Protein AF-A0AAJ6T280-F1 (afdb_monomer_lite)

Foldseek 3Di:
DCVCVLFVQPDPQPDDDCPPVPGPPPQWHWDPDVVIATATHACAPRQGEEADDPVVLVRLNYAEDAPEQYAHEEADDLSVLPSQRHAEYHHYNYHYDDDHDPSQVVCVLVNNHDPALAWDFVAWDDDPPDIDTDTDDQVQAFQVVLPPDDDPDNQDPVLVVQQVVSVVRNLSCQQPVDAQRKDQLADDRNQWGHHPVSRTHGHDSVVMDGDNDDPDFDQDPDRDYDPPQFQPCCRVRSTDDSVRNVPPD

pLDDT: mean 76.49, std 12.25, range [35.03, 92.75]

Structure (mmCIF, N/CA/C/O backbone):
data_AF-A0AAJ6T280-F1
#
_entry.id   AF-A0AAJ6T280-F1
#
loop_
_atom_site.group_PDB
_atom_site.id
_atom_site.type_symbol
_atom_site.label_atom_id
_atom_site.label_alt_id
_atom_site.label_comp_id
_atom_site.label_asym_id
_atom_site.label_entity_id
_atom_site.label_seq_id
_atom_site.pdbx_PDB_ins_code
_atom_site.Cartn_x
_atom_site.Cartn_y
_atom_site.Cartn_z
_atom_site.occupancy
_atom_site.B_iso_or_equiv
_atom_site.auth_seq_id
_atom_site.auth_comp_id
_atom_site.auth_asym_id
_atom_site.auth_atom_id
_atom_site.pdbx_PDB_model_num
ATOM 1 N N . MET A 1 1 ? -20.448 -5.935 17.912 1.00 66.12 1 MET A N 1
ATOM 2 C CA . MET A 1 1 ? -20.134 -4.995 16.803 1.00 66.12 1 MET A CA 1
ATOM 3 C C . MET A 1 1 ? -20.011 -5.831 15.544 1.00 66.12 1 MET A C 1
ATOM 5 O O . MET A 1 1 ? -19.231 -6.775 15.557 1.00 66.12 1 MET A O 1
ATOM 9 N N . ALA A 1 2 ? -20.753 -5.507 14.483 1.00 80.75 2 ALA A N 1
ATOM 10 C CA . ALA A 1 2 ? -20.945 -6.403 13.335 1.00 80.75 2 ALA A CA 1
ATOM 11 C C . ALA A 1 2 ? -19.642 -6.944 12.703 1.00 80.75 2 ALA A C 1
ATOM 13 O O . ALA A 1 2 ? -19.617 -8.088 12.280 1.00 80.75 2 ALA A O 1
ATOM 14 N N . ILE A 1 3 ? -18.549 -6.168 12.686 1.00 85.31 3 ILE A N 1
ATOM 15 C CA . ILE A 1 3 ? -17.236 -6.608 12.167 1.00 85.31 3 ILE A CA 1
ATOM 16 C C . ILE A 1 3 ? -16.577 -7.643 13.094 1.00 85.31 3 ILE A C 1
ATOM 18 O O . ILE A 1 3 ? -16.064 -8.651 12.618 1.00 85.31 3 ILE A O 1
ATOM 22 N N . LYS A 1 4 ? -16.614 -7.411 14.415 1.00 84.44 4 LYS A N 1
ATOM 23 C CA . LYS A 1 4 ? -16.075 -8.341 15.422 1.00 84.44 4 LYS A CA 1
ATOM 24 C C . LYS A 1 4 ? -16.790 -9.692 15.350 1.00 84.44 4 LYS A C 1
ATOM 26 O O . LYS A 1 4 ? -16.140 -10.726 15.404 1.00 84.44 4 LYS A O 1
ATOM 31 N N . GLU A 1 5 ? -18.111 -9.665 15.184 1.00 84.12 5 GLU A N 1
ATOM 32 C CA . GLU A 1 5 ? -18.946 -10.862 15.028 1.00 84.12 5 GLU A CA 1
ATOM 33 C C . GLU A 1 5 ? -18.724 -11.551 13.678 1.00 84.12 5 GLU A C 1
ATOM 35 O O . GLU A 1 5 ? -18.563 -12.766 13.644 1.00 84.12 5 GLU A O 1
ATOM 40 N N . ALA A 1 6 ? -18.651 -10.787 12.581 1.00 85.81 6 ALA A N 1
ATOM 41 C CA . ALA A 1 6 ? -18.458 -11.331 11.236 1.00 85.81 6 ALA A CA 1
ATOM 42 C C . ALA A 1 6 ? -17.160 -12.134 11.093 1.00 85.81 6 ALA A C 1
ATOM 44 O O . ALA A 1 6 ? -17.120 -13.094 10.331 1.00 85.81 6 ALA A O 1
ATOM 45 N N . TYR A 1 7 ? -16.116 -11.742 11.825 1.00 89.12 7 TYR A N 1
ATOM 46 C CA . TYR A 1 7 ? -14.796 -12.359 11.743 1.00 89.12 7 TYR A CA 1
ATOM 47 C C . TYR A 1 7 ? -14.368 -13.114 13.000 1.00 89.12 7 TYR A C 1
ATOM 49 O O . TYR A 1 7 ? -13.229 -13.563 13.064 1.00 89.12 7 TYR A O 1
ATOM 57 N N . MET A 1 8 ? -15.248 -13.240 13.999 1.00 85.19 8 MET A N 1
ATOM 58 C CA . MET A 1 8 ? -14.934 -13.883 15.283 1.00 85.19 8 MET A CA 1
ATOM 59 C C . MET A 1 8 ? -13.630 -13.346 15.906 1.00 85.19 8 MET A C 1
ATOM 61 O O . MET A 1 8 ? -12.813 -14.101 16.424 1.00 85.19 8 MET A O 1
ATOM 65 N N . ILE A 1 9 ? -13.415 -12.027 15.827 1.00 85.06 9 ILE A N 1
ATOM 66 C CA . ILE A 1 9 ? -12.172 -11.396 16.289 1.00 85.06 9 ILE A CA 1
ATOM 67 C C . ILE A 1 9 ? -12.118 -11.441 17.816 1.00 85.06 9 ILE A C 1
ATOM 69 O O . ILE A 1 9 ? -12.895 -10.758 18.495 1.00 85.06 9 ILE A O 1
ATOM 73 N N . ASP A 1 10 ? -11.149 -12.183 18.346 1.00 81.00 10 ASP A N 1
ATOM 74 C CA . ASP A 1 10 ? -10.900 -12.305 19.781 1.00 81.00 10 ASP A CA 1
ATOM 75 C C . ASP A 1 10 ? -9.764 -11.379 20.237 1.00 81.00 10 ASP A C 1
ATOM 77 O O . ASP A 1 10 ? -8.638 -11.788 20.516 1.00 81.00 10 ASP A O 1
ATOM 81 N N . ARG A 1 11 ? -10.051 -10.075 20.241 1.00 81.81 11 ARG A N 1
ATOM 82 C CA . ARG A 1 11 ? -9.171 -9.057 20.826 1.00 81.81 11 ARG A CA 1
ATOM 83 C C . ARG A 1 11 ? -9.702 -8.651 22.195 1.00 81.81 11 ARG A C 1
ATOM 85 O O . ARG A 1 11 ? -10.853 -8.221 22.319 1.00 81.81 11 ARG A O 1
ATOM 92 N N . VAL A 1 12 ? -8.855 -8.789 23.215 1.00 80.62 12 VAL A N 1
ATOM 93 C CA . VAL A 1 12 ? -9.216 -8.566 24.626 1.00 80.62 12 VAL A CA 1
ATOM 94 C C . VAL A 1 12 ? -9.631 -7.118 24.875 1.00 80.62 12 VAL A C 1
ATOM 96 O O . VAL A 1 12 ? -10.575 -6.866 25.620 1.00 80.62 12 VAL A O 1
ATOM 99 N N . ASP A 1 13 ? -8.959 -6.179 24.216 1.00 81.62 13 ASP A N 1
ATOM 100 C CA . ASP A 1 13 ? -9.196 -4.741 24.301 1.00 81.62 13 ASP A CA 1
ATOM 101 C C . ASP A 1 13 ? -10.409 -4.275 23.484 1.00 81.62 13 ASP A C 1
ATOM 103 O O . ASP A 1 13 ? -10.866 -3.153 23.673 1.00 81.62 13 ASP A O 1
ATOM 107 N N . TRP A 1 14 ? -10.986 -5.129 22.630 1.00 84.12 14 TRP A N 1
ATOM 108 C CA . TRP A 1 14 ? -12.159 -4.803 21.814 1.00 84.12 14 TRP A CA 1
ATOM 109 C C . TRP A 1 14 ? -13.473 -4.962 22.590 1.00 84.12 14 TRP A C 1
ATOM 111 O O . TRP A 1 14 ? -14.325 -5.797 22.254 1.00 84.12 14 TRP A O 1
ATOM 121 N N . GLN A 1 15 ? -13.631 -4.181 23.657 1.00 79.62 15 GLN A N 1
ATOM 122 C CA . GLN A 1 15 ? -14.818 -4.153 24.514 1.00 79.62 15 GLN A CA 1
ATOM 123 C C . GLN A 1 15 ? -15.405 -2.738 24.595 1.00 79.62 15 GLN A C 1
ATOM 125 O O . GLN A 1 15 ? -14.667 -1.760 24.680 1.00 79.62 15 GLN A O 1
ATOM 130 N N . GLY A 1 16 ? -16.737 -2.630 24.573 1.00 80.94 16 GLY A N 1
ATOM 131 C CA . GLY A 1 16 ? -17.441 -1.343 24.638 1.00 80.94 16 GLY A CA 1
ATOM 132 C C . GLY A 1 16 ? -17.494 -0.584 23.307 1.00 80.94 16 GLY A C 1
ATOM 133 O O . GLY A 1 16 ? -17.555 -1.195 22.237 1.00 80.94 16 GLY A O 1
ATOM 134 N N . ASP A 1 17 ? -17.530 0.748 23.387 1.00 81.94 17 ASP A N 1
ATOM 135 C CA . ASP A 1 17 ? -17.528 1.636 22.223 1.00 81.94 17 ASP A CA 1
ATOM 136 C C . ASP A 1 17 ? -16.076 1.915 21.780 1.00 81.94 17 ASP A C 1
ATOM 138 O O . ASP A 1 17 ? -15.285 2.437 22.570 1.00 81.94 17 ASP A O 1
ATOM 142 N N . PRO A 1 18 ? -15.700 1.602 20.527 1.00 81.81 18 PRO A N 1
ATOM 143 C CA . PRO A 1 18 ? -14.339 1.813 20.034 1.00 81.81 18 PRO A CA 1
ATOM 144 C C . PRO A 1 18 ? -13.905 3.283 20.019 1.00 81.81 18 PRO A C 1
ATOM 146 O O . PRO A 1 18 ? -12.708 3.556 19.971 1.00 81.81 18 PRO A O 1
ATOM 149 N N . CYS A 1 19 ? -14.836 4.236 20.060 1.00 85.00 19 CYS A N 1
ATOM 150 C CA . CYS A 1 19 ? -14.532 5.661 20.060 1.00 85.00 19 CYS A CA 1
ATOM 151 C C . CYS A 1 19 ? -14.918 6.375 21.365 1.00 85.00 19 CYS A C 1
ATOM 153 O O . CYS A 1 19 ? -14.786 7.600 21.427 1.00 85.00 19 CYS A O 1
ATOM 155 N N . PHE A 1 20 ? -15.355 5.660 22.412 1.00 81.38 20 PHE A N 1
ATOM 156 C CA . PHE A 1 20 ? -15.768 6.296 23.665 1.00 81.38 20 PHE A CA 1
ATOM 157 C C . PHE A 1 20 ? -15.458 5.482 24.940 1.00 81.38 20 PHE A C 1
ATOM 159 O O . PHE A 1 20 ? -15.919 4.346 25.058 1.00 81.38 20 PHE A O 1
ATOM 166 N N . PRO A 1 21 ? -14.795 6.090 25.952 1.00 68.56 21 PRO A N 1
ATOM 167 C CA . PRO A 1 21 ? -13.971 7.308 25.872 1.00 68.56 21 PRO A CA 1
ATOM 168 C C . PRO A 1 21 ? -12.722 7.025 25.021 1.00 68.56 21 PRO A C 1
ATOM 170 O O . PRO A 1 21 ? -12.175 5.941 25.186 1.00 68.56 21 PRO A O 1
ATOM 173 N N . LEU A 1 22 ? -12.324 7.951 24.119 1.00 64.94 22 LEU A N 1
ATOM 174 C CA . LEU A 1 22 ? -11.173 7.877 23.178 1.00 64.94 22 LEU A CA 1
ATOM 175 C C . LEU A 1 22 ? -10.289 6.636 23.414 1.00 64.94 22 LEU A C 1
ATOM 177 O O . LEU A 1 22 ? -9.348 6.674 24.209 1.00 64.94 22 LEU A O 1
ATOM 181 N N . SER A 1 23 ? -10.701 5.510 22.821 1.00 62.50 23 SER A N 1
ATOM 182 C CA . SER A 1 23 ? -10.313 4.188 23.319 1.00 62.50 23 SER A CA 1
ATOM 183 C C . SER A 1 23 ? -8.886 3.806 22.926 1.00 62.50 23 SER A C 1
ATOM 185 O O . SER A 1 23 ? -8.309 4.337 21.978 1.00 62.50 23 SER A O 1
ATOM 187 N N . THR A 1 24 ? -8.330 2.828 23.641 1.00 67.69 24 THR A N 1
ATOM 188 C CA . THR A 1 24 ? -7.026 2.208 23.367 1.00 67.69 24 THR A CA 1
ATOM 189 C C . THR A 1 24 ? -7.132 0.973 22.472 1.00 67.69 24 THR A C 1
ATOM 191 O O . THR A 1 24 ? -6.236 0.132 22.516 1.00 67.69 24 THR A O 1
ATOM 194 N N . TRP A 1 25 ? -8.223 0.803 21.708 1.00 82.69 25 TRP A N 1
ATOM 195 C CA . TRP A 1 25 ? -8.381 -0.375 20.852 1.00 82.69 25 TRP A CA 1
ATOM 196 C C . TRP A 1 25 ? -7.218 -0.458 19.864 1.00 82.69 25 TRP A C 1
ATOM 198 O O . TRP A 1 25 ? -7.036 0.384 18.981 1.00 82.69 25 TRP A O 1
ATOM 208 N N . THR A 1 26 ? -6.425 -1.509 20.011 1.00 81.56 26 THR A N 1
ATOM 209 C CA . THR A 1 26 ? -5.233 -1.745 19.215 1.00 81.56 26 THR A CA 1
ATOM 210 C C . THR A 1 26 ? -5.636 -1.897 17.760 1.00 81.56 26 THR A C 1
ATOM 212 O O . THR A 1 26 ? -6.514 -2.697 17.420 1.00 81.56 26 THR A O 1
ATOM 215 N N . GLY A 1 27 ? -4.965 -1.139 16.893 1.00 81.25 27 GLY A N 1
ATOM 216 C CA . GLY A 1 27 ? -5.230 -1.144 15.459 1.00 81.25 27 GLY A CA 1
ATOM 217 C C . GLY A 1 27 ? -6.458 -0.336 15.046 1.00 81.25 27 GLY A C 1
ATOM 218 O O . GLY A 1 27 ? -6.899 -0.486 13.916 1.00 81.25 27 GLY A O 1
ATOM 219 N N . LEU A 1 28 ? -7.014 0.518 15.906 1.00 88.06 28 LEU A N 1
ATOM 220 C CA . LEU A 1 28 ? -8.112 1.409 15.544 1.00 88.06 28 LEU A CA 1
ATOM 221 C C . LEU A 1 28 ? -7.752 2.865 15.860 1.00 88.06 28 LEU A C 1
ATOM 223 O O . LEU A 1 28 ? -7.080 3.148 16.848 1.00 88.06 28 LEU A O 1
ATOM 227 N N . GLN A 1 29 ? -8.200 3.799 15.020 1.00 87.50 29 GLN A N 1
ATOM 228 C CA . GLN A 1 29 ? -8.167 5.228 15.336 1.00 87.50 29 GLN A CA 1
ATOM 229 C C . GLN A 1 29 ? -9.522 5.868 15.054 1.00 87.50 29 GLN A C 1
ATOM 231 O O . GLN A 1 29 ? -10.149 5.595 14.023 1.00 87.50 29 GLN A O 1
ATOM 236 N N . CYS A 1 30 ? -9.941 6.746 15.960 1.00 89.94 30 CYS A N 1
ATOM 237 C CA . CYS A 1 30 ? -11.137 7.563 15.821 1.00 89.94 30 CYS A CA 1
ATOM 238 C C . CYS A 1 30 ? -10.766 9.024 15.573 1.00 89.94 30 CYS A C 1
ATOM 240 O O . CYS A 1 30 ? -9.695 9.479 15.975 1.00 89.94 30 CYS A O 1
ATOM 242 N N . ASN A 1 31 ? -11.656 9.757 14.914 1.00 87.56 31 ASN A N 1
ATOM 243 C CA . ASN A 1 31 ? -11.559 11.208 14.843 1.00 87.56 31 ASN A CA 1
ATOM 244 C C . ASN A 1 31 ? -12.116 11.879 16.109 1.00 87.56 31 ASN A C 1
ATOM 246 O O . ASN A 1 31 ? -12.721 11.236 16.967 1.00 87.56 31 ASN A O 1
ATOM 250 N N . ASN A 1 32 ? -11.926 13.195 16.181 1.00 85.50 32 ASN A N 1
ATOM 251 C CA . ASN A 1 32 ? -12.429 14.048 17.258 1.00 85.50 32 ASN A CA 1
ATOM 252 C C . ASN A 1 32 ? -13.810 14.653 16.938 1.00 85.50 32 ASN A C 1
ATOM 254 O O . ASN A 1 32 ? -14.182 15.664 17.533 1.00 85.50 32 ASN A O 1
ATOM 258 N N . ASP A 1 33 ? -14.551 14.081 15.982 1.00 85.25 33 ASP A N 1
ATOM 259 C CA . ASP A 1 33 ? -15.901 14.554 15.670 1.00 85.25 33 ASP A CA 1
ATOM 260 C C . ASP A 1 33 ? -16.837 14.306 16.857 1.00 85.25 33 ASP A C 1
ATOM 262 O O . ASP A 1 33 ? -16.577 13.471 17.725 1.00 85.25 33 ASP A O 1
ATOM 266 N N . ASN A 1 34 ? -17.969 15.007 16.880 1.00 84.12 34 ASN A N 1
ATOM 267 C CA . ASN A 1 34 ? -19.021 14.764 17.855 1.00 84.12 34 ASN A CA 1
ATOM 268 C C . ASN A 1 34 ? -20.312 14.333 17.141 1.00 84.12 34 ASN A C 1
ATOM 270 O O . ASN A 1 34 ? -20.993 15.187 16.567 1.00 84.12 34 ASN A O 1
ATOM 274 N N . PRO A 1 35 ? -20.685 13.041 17.167 1.00 85.19 35 PRO A N 1
ATOM 275 C CA . PRO A 1 35 ? -20.008 11.914 17.827 1.00 85.19 35 PRO A CA 1
ATOM 276 C C . PRO A 1 35 ? -18.774 11.389 17.060 1.00 85.19 35 PRO A C 1
ATOM 278 O O . PRO A 1 35 ? -18.767 11.440 15.826 1.00 85.19 35 PRO A O 1
ATOM 281 N N . PRO A 1 36 ? -17.784 10.798 17.757 1.00 87.94 36 PRO A N 1
ATOM 282 C CA . PRO A 1 36 ? -16.562 10.322 17.124 1.00 87.94 36 PRO A CA 1
ATOM 283 C C . PRO A 1 36 ? -16.836 9.114 16.221 1.00 87.94 36 PRO A C 1
ATOM 285 O O . PRO A 1 36 ? -17.816 8.368 16.376 1.00 87.94 36 PRO A O 1
ATOM 288 N N . ARG A 1 37 ? -15.982 8.948 15.213 1.00 90.31 37 ARG A N 1
ATOM 289 C CA . ARG A 1 37 ? -16.094 7.928 14.168 1.00 90.31 37 ARG A CA 1
ATOM 290 C C . ARG A 1 37 ? -14.743 7.288 13.894 1.00 90.31 37 ARG A C 1
ATOM 292 O O . ARG A 1 37 ? -13.708 7.941 13.974 1.00 90.31 37 ARG A O 1
ATOM 299 N N . ILE A 1 38 ? -14.772 6.014 13.513 1.00 90.81 38 ILE A N 1
ATOM 300 C CA . ILE A 1 38 ? -13.578 5.259 13.125 1.00 90.81 38 ILE A CA 1
ATOM 301 C C . ILE A 1 38 ? -13.068 5.786 11.781 1.00 90.81 38 ILE A C 1
ATOM 303 O O . ILE A 1 38 ? -13.803 5.769 10.792 1.00 90.81 38 ILE A O 1
ATOM 307 N N . ILE A 1 39 ? -11.806 6.211 11.756 1.00 91.19 39 ILE A N 1
ATOM 308 C CA . ILE A 1 39 ? -11.108 6.711 10.563 1.00 91.19 39 ILE A CA 1
ATOM 309 C C . ILE A 1 39 ? -9.989 5.778 10.099 1.00 91.19 39 ILE A C 1
ATOM 311 O O . ILE A 1 39 ? -9.636 5.785 8.925 1.00 91.19 39 ILE A O 1
ATOM 315 N N . SER A 1 40 ? -9.453 4.940 10.984 1.00 89.94 40 SER A N 1
ATOM 316 C CA . SER A 1 40 ? -8.424 3.961 10.639 1.00 89.94 40 SER A CA 1
ATOM 317 C C . SER A 1 40 ? -8.742 2.630 11.296 1.00 89.94 40 SER A C 1
ATOM 319 O O . SER A 1 40 ? -9.044 2.593 12.491 1.00 89.94 40 SER A O 1
ATOM 321 N N . LEU A 1 41 ? -8.689 1.552 10.519 1.00 90.88 41 LEU A N 1
ATOM 322 C CA . LEU A 1 41 ? -8.909 0.192 10.989 1.00 90.88 41 LEU A CA 1
ATOM 323 C C . LEU A 1 41 ? -7.835 -0.734 10.418 1.00 90.88 41 LEU A C 1
ATOM 325 O O . LEU A 1 41 ? -7.805 -1.007 9.220 1.00 90.88 41 LEU A O 1
ATOM 329 N N . ASN A 1 42 ? -6.984 -1.242 11.300 1.00 88.69 42 ASN A N 1
ATOM 330 C CA . ASN A 1 42 ? -5.960 -2.226 11.010 1.00 88.69 42 ASN A CA 1
ATOM 331 C C . ASN A 1 42 ? -6.363 -3.593 11.571 1.00 88.69 42 ASN A C 1
ATOM 333 O O . ASN A 1 42 ? -6.329 -3.856 12.778 1.00 88.69 42 ASN A O 1
ATOM 337 N N . LEU A 1 43 ? -6.712 -4.466 10.638 1.00 90.50 43 LEU A N 1
ATOM 338 C CA . LEU A 1 43 ? -7.020 -5.872 10.830 1.00 90.50 43 LEU A CA 1
ATOM 339 C C . LEU A 1 43 ? -6.024 -6.765 10.081 1.00 90.50 43 LEU A C 1
ATOM 341 O O . LEU A 1 43 ? -6.322 -7.923 9.780 1.00 90.50 43 LEU A O 1
ATOM 345 N N . SER A 1 44 ? -4.837 -6.241 9.773 1.00 87.19 44 SER A N 1
ATOM 346 C CA . SER A 1 44 ? -3.782 -7.043 9.171 1.00 87.19 44 SER A CA 1
ATOM 347 C C . SER A 1 44 ? -3.386 -8.195 10.095 1.00 87.19 44 SER A C 1
ATOM 349 O O . SER A 1 44 ? -3.496 -8.085 11.322 1.00 87.19 44 SER A O 1
ATOM 351 N N . SER A 1 45 ? -2.946 -9.316 9.518 1.00 86.50 45 SER A N 1
ATOM 352 C CA . SER A 1 45 ? -2.421 -10.468 10.277 1.00 86.50 45 SER A CA 1
ATOM 353 C C . SER A 1 45 ? -3.357 -10.973 11.384 1.00 86.50 45 SER A C 1
ATOM 355 O O . SER A 1 45 ? -2.905 -11.452 12.421 1.00 86.50 45 SER A O 1
ATOM 357 N N . SER A 1 46 ? -4.669 -10.843 11.185 1.00 89.19 46 SER A N 1
ATOM 358 C CA . SER A 1 46 ? -5.696 -11.186 12.177 1.00 89.19 46 SER A CA 1
ATOM 359 C C . SER A 1 46 ? -6.376 -12.525 11.880 1.00 89.19 46 SER A C 1
ATOM 361 O O . SER A 1 46 ? -7.421 -12.811 12.455 1.00 89.19 46 SER A O 1
ATOM 363 N N . GLN A 1 47 ? -5.791 -13.334 10.985 1.00 90.56 47 GLN A N 1
ATOM 364 C CA . GLN A 1 47 ? -6.290 -14.654 10.572 1.00 90.56 47 GLN A CA 1
ATOM 365 C C . GLN A 1 47 ? -7.743 -14.614 10.065 1.00 90.56 47 GLN A C 1
ATOM 367 O O . GLN A 1 47 ? -8.483 -15.592 10.177 1.00 90.56 47 GLN A O 1
ATOM 372 N N . LEU A 1 48 ? -8.166 -13.475 9.505 1.00 92.56 48 LEU A N 1
ATOM 373 C CA . LEU A 1 48 ? -9.527 -13.317 8.999 1.00 92.56 48 LEU A CA 1
ATOM 374 C C . LEU A 1 48 ? -9.751 -14.279 7.836 1.00 92.56 48 LEU A C 1
ATOM 376 O O . LEU A 1 48 ? -8.922 -14.341 6.937 1.00 92.56 48 LEU A O 1
ATOM 380 N N . SER A 1 49 ? -10.877 -14.984 7.814 1.00 91.81 49 SER A N 1
ATOM 381 C CA . SER A 1 49 ? -11.224 -15.915 6.737 1.00 91.81 49 SER A CA 1
ATOM 382 C C . SER A 1 49 ? -12.623 -15.643 6.186 1.00 91.81 49 SER A C 1
ATOM 384 O O . SER A 1 49 ? -13.405 -14.886 6.767 1.00 91.81 49 SER A O 1
ATOM 386 N N . GLY A 1 50 ? -12.931 -16.233 5.030 1.00 91.19 50 GLY A N 1
ATOM 387 C CA . GLY A 1 50 ? -14.183 -15.988 4.315 1.00 91.19 50 GLY A CA 1
ATOM 388 C C . GLY A 1 50 ? -14.161 -14.681 3.522 1.00 91.19 50 GLY A C 1
ATOM 389 O O . GLY A 1 50 ? -13.103 -14.133 3.225 1.00 91.19 50 GLY A O 1
ATOM 390 N N . ASN A 1 51 ? -15.329 -14.183 3.123 1.00 92.38 51 ASN A N 1
ATOM 391 C CA . ASN A 1 51 ? -15.407 -13.016 2.243 1.00 92.38 51 ASN A CA 1
ATOM 392 C C . ASN A 1 51 ? -15.197 -11.692 2.996 1.00 92.38 51 ASN A C 1
ATOM 394 O O . ASN A 1 51 ? -15.365 -11.597 4.214 1.00 92.38 51 ASN A O 1
ATOM 398 N N . ILE A 1 52 ? -14.878 -10.629 2.253 1.00 91.88 52 ILE A N 1
ATOM 399 C CA . ILE A 1 52 ? -14.853 -9.271 2.806 1.00 91.88 52 ILE A CA 1
ATOM 400 C C . ILE A 1 52 ? -16.267 -8.885 3.277 1.00 91.88 52 ILE A C 1
ATOM 402 O O . ILE A 1 52 ? -17.211 -8.842 2.487 1.00 91.88 52 ILE A O 1
ATOM 406 N N . ALA A 1 53 ? -16.414 -8.609 4.572 1.00 91.38 53 ALA A N 1
ATOM 407 C CA . ALA A 1 53 ? -17.694 -8.429 5.231 1.00 91.38 53 ALA A CA 1
ATOM 408 C C . ALA A 1 53 ? -18.341 -7.098 4.835 1.00 91.38 53 ALA A C 1
ATOM 410 O O . ALA A 1 53 ? -17.744 -6.028 4.961 1.00 91.38 53 ALA A O 1
ATOM 411 N N . VAL A 1 54 ? -19.615 -7.154 4.440 1.00 86.44 54 VAL A N 1
ATOM 412 C CA . VAL A 1 54 ? -20.430 -5.981 4.069 1.00 86.44 54 VAL A CA 1
ATOM 413 C C . VAL A 1 54 ? -20.514 -4.966 5.216 1.00 86.44 54 VAL A C 1
ATOM 415 O O . VAL A 1 54 ? -20.622 -3.768 4.976 1.00 86.44 54 VAL A O 1
ATOM 418 N N . SER A 1 55 ? -20.377 -5.413 6.469 1.00 89.19 55 SER A N 1
ATOM 419 C CA . SER A 1 55 ? -20.330 -4.543 7.648 1.00 89.19 55 SER A CA 1
ATOM 420 C C . SER A 1 55 ? -19.191 -3.518 7.620 1.00 89.19 55 SER A C 1
ATOM 422 O O . SER A 1 55 ? -19.327 -2.468 8.245 1.00 89.19 55 SER A O 1
ATOM 424 N N . LEU A 1 56 ? -18.098 -3.771 6.888 1.00 90.25 56 LEU A N 1
ATOM 425 C CA . LEU A 1 56 ? -17.012 -2.798 6.698 1.00 90.25 56 LEU A CA 1
ATOM 426 C C . LEU A 1 56 ? -17.478 -1.552 5.928 1.00 90.25 56 LEU A C 1
ATOM 428 O O . LEU A 1 56 ? -16.948 -0.465 6.136 1.00 90.25 56 LEU A O 1
ATOM 432 N N . LEU A 1 57 ? -18.523 -1.675 5.103 1.00 88.62 57 LEU A N 1
ATOM 433 C CA . LEU A 1 57 ? -19.108 -0.562 4.344 1.00 88.62 57 LEU A CA 1
ATOM 434 C C . LEU A 1 57 ? -19.895 0.419 5.229 1.00 88.62 57 LEU A C 1
ATOM 436 O O . LEU A 1 57 ? -20.203 1.531 4.798 1.00 88.62 57 LEU A O 1
ATOM 440 N N . ASN A 1 58 ? -20.209 0.034 6.471 1.00 90.38 58 ASN A N 1
ATOM 441 C CA . ASN A 1 58 ? -20.887 0.912 7.426 1.00 90.38 58 ASN A CA 1
ATOM 442 C C . ASN A 1 58 ? -19.942 1.960 8.033 1.00 90.38 58 ASN A C 1
ATOM 444 O O . ASN A 1 58 ? -20.410 2.948 8.601 1.00 90.38 58 ASN A O 1
ATOM 448 N N . LEU A 1 59 ? -18.624 1.791 7.892 1.00 90.50 59 LEU A N 1
ATOM 449 C CA . LEU A 1 59 ? -17.621 2.736 8.380 1.00 90.50 59 LEU A CA 1
ATOM 450 C C . LEU A 1 59 ? -17.504 3.937 7.428 1.00 90.50 59 LEU A C 1
ATOM 452 O O . LEU A 1 59 ? -16.520 4.102 6.720 1.00 90.50 59 LEU A O 1
ATOM 456 N N . ARG A 1 60 ? -18.525 4.800 7.384 1.00 90.75 60 ARG A N 1
ATOM 457 C CA . ARG A 1 60 ? -18.610 5.915 6.415 1.00 90.75 60 ARG A CA 1
ATOM 458 C C . ARG A 1 60 ? -17.493 6.958 6.533 1.00 90.75 60 ARG A C 1
ATOM 460 O O . ARG A 1 60 ? -17.227 7.652 5.557 1.00 90.75 60 ARG A O 1
ATOM 467 N N . ALA A 1 61 ? -16.861 7.060 7.701 1.00 92.69 61 ALA A N 1
ATOM 468 C CA . ALA A 1 61 ? -15.751 7.974 7.953 1.00 92.69 61 ALA A CA 1
ATOM 469 C C . ALA A 1 61 ? -14.367 7.338 7.725 1.00 92.69 61 ALA A C 1
ATOM 471 O O . ALA A 1 61 ? -13.368 8.030 7.909 1.00 92.69 61 ALA A O 1
ATOM 472 N N . ILE A 1 62 ? -14.297 6.055 7.339 1.00 92.75 62 ILE A N 1
ATOM 473 C CA . ILE A 1 62 ? -13.029 5.335 7.194 1.00 92.75 62 ILE A CA 1
ATOM 474 C C . ILE A 1 62 ? -12.140 6.004 6.143 1.00 92.75 62 ILE A C 1
ATOM 476 O O . ILE A 1 62 ? -12.597 6.338 5.051 1.00 92.75 62 ILE A O 1
ATOM 480 N N . GLN A 1 63 ? -10.872 6.181 6.493 1.00 90.38 63 GLN A N 1
ATOM 481 C CA . GLN A 1 63 ? -9.816 6.719 5.640 1.00 90.38 63 GLN A CA 1
ATOM 482 C C . GLN A 1 63 ? -8.805 5.637 5.285 1.00 90.38 63 GLN A C 1
ATOM 484 O O . GLN A 1 63 ? -8.458 5.476 4.118 1.00 90.38 63 GLN A O 1
ATOM 489 N N . SER A 1 64 ? -8.397 4.850 6.280 1.00 87.50 64 SER A N 1
ATOM 490 C CA . SER A 1 64 ? -7.452 3.752 6.111 1.00 87.50 64 SER A CA 1
ATOM 491 C C . SER A 1 64 ? -8.059 2.433 6.568 1.00 87.50 64 SER A C 1
ATOM 493 O O . SER A 1 64 ? -8.525 2.316 7.704 1.00 87.50 64 SER A O 1
ATOM 495 N N . LEU A 1 65 ? -8.065 1.442 5.678 1.00 90.00 65 LEU A N 1
ATOM 496 C CA . LEU A 1 65 ? -8.496 0.081 5.968 1.00 90.00 65 LEU A CA 1
ATOM 497 C C . LEU A 1 65 ? -7.400 -0.903 5.562 1.00 90.00 65 LEU A C 1
ATOM 499 O O . LEU A 1 65 ? -7.095 -1.058 4.381 1.00 90.00 65 LEU A O 1
ATOM 503 N N . ASP A 1 66 ? -6.847 -1.600 6.547 1.00 86.25 66 ASP A N 1
ATOM 504 C CA . ASP A 1 66 ? -5.844 -2.635 6.333 1.00 86.25 66 ASP A CA 1
ATOM 505 C C . ASP A 1 66 ? -6.418 -4.013 6.670 1.00 86.25 66 ASP A C 1
ATOM 507 O O . ASP A 1 66 ? -6.716 -4.312 7.827 1.00 86.25 66 ASP A O 1
ATOM 511 N N . LEU A 1 67 ? -6.592 -4.840 5.640 1.00 87.94 67 LEU A N 1
ATOM 512 C CA . LEU A 1 67 ? -7.010 -6.240 5.722 1.00 87.94 67 LEU A CA 1
ATOM 513 C C . LEU A 1 67 ? -5.908 -7.177 5.201 1.00 87.94 67 LEU A C 1
ATOM 515 O O . LEU A 1 67 ? -6.183 -8.344 4.905 1.00 87.94 67 LEU A O 1
ATOM 519 N N . SER A 1 68 ? -4.681 -6.680 5.038 1.00 80.62 68 SER A N 1
ATOM 520 C CA . SER A 1 68 ? -3.585 -7.448 4.454 1.00 80.62 68 SER A CA 1
ATOM 521 C C . SER A 1 68 ? -3.156 -8.630 5.330 1.00 80.62 68 SER A C 1
ATOM 523 O O . SER A 1 68 ? -3.371 -8.645 6.541 1.00 80.62 68 SER A O 1
ATOM 525 N N . ASN A 1 69 ? -2.524 -9.634 4.724 1.00 79.06 69 ASN A N 1
ATOM 526 C CA . ASN A 1 69 ? -1.992 -10.803 5.430 1.00 79.06 69 ASN A CA 1
ATOM 527 C C . ASN A 1 69 ? -3.069 -11.572 6.218 1.00 79.06 69 ASN A C 1
ATOM 529 O O . ASN A 1 69 ? -2.961 -11.773 7.425 1.00 79.06 69 ASN A O 1
ATOM 533 N N . ASN A 1 70 ? -4.137 -11.966 5.532 1.00 86.12 70 ASN A N 1
ATOM 534 C CA . ASN A 1 70 ? -5.236 -12.749 6.088 1.00 86.12 70 ASN A CA 1
ATOM 535 C C . ASN A 1 70 ? -5.602 -13.899 5.127 1.00 86.12 70 ASN A C 1
ATOM 537 O O . ASN A 1 70 ? -4.970 -14.120 4.099 1.00 86.12 70 ASN A O 1
ATOM 541 N N . GLU A 1 71 ? -6.640 -14.653 5.463 1.00 86.94 71 GLU A N 1
ATOM 542 C CA . GLU A 1 71 ? -7.162 -15.791 4.704 1.00 86.94 71 GLU A CA 1
ATOM 543 C C . GLU A 1 71 ? -8.463 -15.427 3.958 1.00 86.94 71 GLU A C 1
ATOM 545 O O . GLU A 1 71 ? -9.308 -16.290 3.703 1.00 86.94 71 GLU A O 1
ATOM 550 N N . LEU A 1 72 ? -8.666 -14.142 3.631 1.00 86.94 72 LEU A N 1
ATOM 551 C CA . LEU A 1 72 ? -9.904 -13.668 3.008 1.00 86.94 72 LEU A CA 1
ATOM 552 C C . LEU A 1 72 ? -10.033 -14.192 1.576 1.00 86.94 72 LEU A C 1
ATOM 554 O O . LEU A 1 72 ? -9.081 -14.152 0.800 1.00 86.94 72 LEU A O 1
ATOM 558 N N . THR A 1 73 ? -11.230 -14.637 1.212 1.00 83.19 73 THR A N 1
ATOM 559 C CA . THR A 1 73 ? -11.572 -15.230 -0.085 1.00 83.19 73 THR A CA 1
ATOM 560 C C . THR A 1 73 ? -12.602 -14.395 -0.846 1.00 83.19 73 THR A C 1
ATOM 562 O O . THR A 1 73 ? -13.206 -13.465 -0.313 1.00 83.19 73 THR A O 1
ATOM 565 N N . GLY A 1 74 ? -12.848 -14.749 -2.109 1.00 83.00 74 GLY A N 1
ATOM 566 C CA . GLY A 1 74 ? -13.860 -14.088 -2.936 1.00 83.00 74 GLY A CA 1
ATOM 567 C C . GLY A 1 74 ? -13.400 -12.739 -3.494 1.00 83.00 74 GLY A C 1
ATOM 568 O O . GLY A 1 74 ? -12.228 -12.380 -3.407 1.00 83.00 74 GLY A O 1
ATOM 569 N N . ALA A 1 75 ? -14.328 -12.004 -4.109 1.00 81.69 75 ALA A N 1
ATOM 570 C CA . ALA A 1 75 ? -14.019 -10.763 -4.816 1.00 81.69 75 ALA A CA 1
ATOM 571 C C . ALA A 1 75 ? -13.995 -9.529 -3.912 1.00 81.69 75 ALA A C 1
ATOM 573 O O . ALA A 1 75 ? -14.728 -9.437 -2.925 1.00 81.69 75 ALA A O 1
ATOM 574 N N . VAL A 1 76 ? -13.191 -8.537 -4.307 1.00 87.50 76 VAL A N 1
ATOM 575 C CA . VAL A 1 76 ? -13.165 -7.222 -3.659 1.00 87.50 76 VAL A CA 1
ATOM 576 C C . VAL A 1 76 ? -14.492 -6.495 -3.915 1.00 87.50 76 VAL A C 1
ATOM 578 O O . VAL A 1 76 ? -14.863 -6.308 -5.076 1.00 87.50 76 VAL A O 1
ATOM 581 N N . PRO A 1 77 ? -15.216 -6.044 -2.874 1.00 89.06 77 PRO A N 1
ATOM 582 C CA . PRO A 1 77 ? -16.471 -5.325 -3.049 1.00 89.06 77 PRO A CA 1
ATOM 583 C C . PRO A 1 77 ? -16.290 -3.993 -3.790 1.00 89.06 77 PRO A C 1
ATOM 585 O O . PRO A 1 77 ? -15.620 -3.082 -3.305 1.00 89.06 77 PRO A O 1
ATOM 588 N N . ALA A 1 78 ? -16.983 -3.820 -4.921 1.00 86.00 78 ALA A N 1
ATOM 589 C CA . ALA A 1 78 ? -17.042 -2.538 -5.639 1.00 86.00 78 ALA A CA 1
ATOM 590 C C . ALA A 1 78 ? -17.615 -1.395 -4.776 1.00 86.00 78 ALA A C 1
ATOM 592 O O . ALA A 1 78 ? -17.353 -0.220 -5.032 1.00 86.00 78 ALA A O 1
ATOM 593 N N . ALA A 1 79 ? -18.367 -1.752 -3.730 1.00 89.06 79 ALA A N 1
ATOM 594 C CA . ALA A 1 79 ? -18.979 -0.840 -2.774 1.00 89.06 79 ALA A CA 1
ATOM 595 C C . ALA A 1 79 ? -17.975 -0.077 -1.889 1.00 89.06 79 ALA A C 1
ATOM 597 O O . ALA A 1 79 ? -18.372 0.878 -1.227 1.00 89.06 79 ALA A O 1
ATOM 598 N N . PHE A 1 80 ? -16.683 -0.423 -1.913 1.00 89.06 80 PHE A N 1
ATOM 599 C CA . PHE A 1 80 ? -15.648 0.419 -1.306 1.00 89.06 80 PHE A CA 1
ATOM 600 C C . PHE A 1 80 ? -15.407 1.727 -2.080 1.00 89.06 80 PHE A C 1
ATOM 602 O O . PHE A 1 80 ? -15.004 2.719 -1.482 1.00 89.06 80 PHE A O 1
ATOM 609 N N . ALA A 1 81 ? -15.687 1.772 -3.388 1.00 86.94 81 ALA A N 1
ATOM 610 C CA . ALA A 1 81 ? -15.456 2.962 -4.208 1.00 86.94 81 ALA A CA 1
ATOM 611 C C . ALA A 1 81 ? -16.298 4.188 -3.780 1.00 86.94 81 ALA A C 1
ATOM 613 O O . ALA A 1 81 ? -15.740 5.281 -3.648 1.00 86.94 81 ALA A O 1
ATOM 614 N N . PRO A 1 82 ? -17.611 4.055 -3.500 1.00 89.69 82 PRO A N 1
ATOM 615 C CA . PRO A 1 82 ? -18.422 5.178 -3.032 1.00 89.69 82 PRO A CA 1
ATOM 616 C C . PRO A 1 82 ? -18.153 5.595 -1.577 1.00 89.69 82 PRO A C 1
ATOM 618 O O . PRO A 1 82 ? -18.829 6.501 -1.089 1.00 89.69 82 PRO A O 1
ATOM 621 N N . LEU A 1 83 ? -17.211 4.972 -0.852 1.00 90.88 83 LEU A N 1
ATOM 622 C CA . LEU A 1 83 ? -16.814 5.493 0.456 1.00 90.88 83 LEU A CA 1
ATOM 623 C C . LEU A 1 83 ? -16.093 6.838 0.259 1.00 90.88 83 LEU A C 1
ATOM 625 O O . LEU A 1 83 ? -15.094 6.895 -0.466 1.00 90.88 83 LEU A O 1
ATOM 629 N N . PRO A 1 84 ? -16.601 7.929 0.860 1.00 88.12 84 PRO A N 1
ATOM 630 C CA . PRO A 1 84 ? -16.165 9.280 0.513 1.00 88.12 84 PRO A CA 1
ATOM 631 C C . PRO A 1 84 ? -14.735 9.554 0.974 1.00 88.12 84 PRO A C 1
ATOM 633 O O . PRO A 1 84 ? -13.981 10.202 0.259 1.00 88.12 84 PRO A O 1
ATOM 636 N N . ASN A 1 85 ? -14.360 9.000 2.127 1.00 89.75 85 ASN A N 1
ATOM 637 C CA . ASN A 1 85 ? -13.107 9.323 2.797 1.00 89.75 85 ASN A CA 1
ATOM 638 C C . ASN A 1 85 ? -12.038 8.237 2.649 1.00 89.75 85 ASN A C 1
ATOM 640 O O . ASN A 1 85 ? -10.919 8.465 3.091 1.00 89.75 85 ASN A O 1
ATOM 644 N N . LEU A 1 86 ? -12.356 7.081 2.048 1.00 89.56 86 LEU A N 1
ATOM 645 C CA . LEU A 1 86 ? -11.423 5.958 1.949 1.00 89.56 86 LEU A CA 1
ATOM 646 C C . LEU A 1 86 ? -10.304 6.299 0.963 1.00 89.56 86 LEU A C 1
ATOM 648 O O . LEU A 1 86 ? -10.540 6.330 -0.247 1.00 89.56 86 LEU A O 1
ATOM 652 N N . THR A 1 87 ? -9.104 6.498 1.498 1.00 83.44 87 THR A N 1
ATOM 653 C CA . THR A 1 87 ? -7.892 6.844 0.752 1.00 83.44 87 THR A CA 1
ATOM 654 C C . THR A 1 87 ? -6.890 5.706 0.708 1.00 83.44 87 THR A C 1
ATOM 656 O O . THR A 1 87 ? -6.137 5.624 -0.254 1.00 83.44 87 THR A O 1
ATOM 659 N N . ILE A 1 88 ? -6.887 4.804 1.692 1.00 82.12 88 ILE A N 1
ATOM 660 C CA . ILE A 1 88 ? -5.924 3.702 1.788 1.00 82.12 88 ILE A CA 1
ATOM 661 C C . ILE A 1 88 ? -6.679 2.389 1.981 1.00 82.12 88 ILE A C 1
ATOM 663 O O . ILE A 1 88 ? -7.481 2.256 2.908 1.00 82.12 88 ILE A O 1
ATOM 667 N N . LEU A 1 89 ? -6.413 1.412 1.110 1.00 84.06 89 LEU A N 1
ATOM 668 C CA . LEU A 1 89 ? -6.998 0.076 1.195 1.00 84.06 89 LEU A CA 1
ATOM 669 C C . LEU A 1 89 ? -5.938 -0.996 0.927 1.00 84.06 89 LEU A C 1
ATOM 671 O O . LEU A 1 89 ? -5.566 -1.237 -0.222 1.00 84.06 89 LEU A O 1
ATOM 675 N N . TYR A 1 90 ? -5.502 -1.681 1.985 1.00 79.75 90 TYR A N 1
ATOM 676 C CA . TYR A 1 90 ? -4.561 -2.796 1.881 1.00 79.75 90 TYR A CA 1
ATOM 677 C C . TYR A 1 90 ? -5.301 -4.136 1.892 1.00 79.75 90 TYR A C 1
ATOM 679 O O . TYR A 1 90 ? -6.022 -4.464 2.834 1.00 79.75 90 TYR A O 1
ATOM 687 N N . LEU A 1 91 ? -5.116 -4.915 0.824 1.00 79.50 91 LEU A N 1
ATOM 688 C CA . LEU A 1 91 ? -5.748 -6.228 0.613 1.00 79.50 91 LEU A CA 1
ATOM 689 C C . LEU A 1 91 ? -4.736 -7.330 0.259 1.00 79.50 91 LEU A C 1
ATOM 691 O O . LEU A 1 91 ? -5.136 -8.467 0.007 1.00 79.50 91 LEU A O 1
ATOM 695 N N . SER A 1 92 ? -3.441 -7.003 0.210 1.00 71.69 92 SER A N 1
ATOM 696 C CA . SER A 1 92 ? -2.369 -7.929 -0.176 1.00 71.69 92 SER A CA 1
ATOM 697 C C . SER A 1 92 ? -2.292 -9.144 0.749 1.00 71.69 92 SER A C 1
ATOM 699 O O . SER A 1 92 ? -2.780 -9.109 1.879 1.00 71.69 92 SER A O 1
ATOM 701 N N . ARG A 1 93 ? -1.670 -10.234 0.275 1.00 67.81 93 ARG A N 1
ATOM 702 C CA . ARG A 1 93 ? -1.518 -11.489 1.038 1.00 67.81 93 ARG A CA 1
ATOM 703 C C . ARG A 1 93 ? -2.856 -12.007 1.589 1.00 67.81 93 ARG A C 1
ATOM 705 O O . ARG A 1 93 ? -3.016 -12.206 2.787 1.00 67.81 93 ARG A O 1
ATOM 712 N N . ASN A 1 94 ? -3.820 -12.179 0.691 1.00 76.00 94 ASN A N 1
ATOM 713 C CA . ASN A 1 94 ? -5.097 -12.847 0.934 1.00 76.00 94 ASN A CA 1
ATOM 714 C C . ASN A 1 94 ? -5.364 -13.876 -0.174 1.00 76.00 94 ASN A C 1
ATOM 716 O O . ASN A 1 94 ? -4.655 -13.921 -1.177 1.00 76.00 94 ASN A O 1
ATOM 720 N N . LYS A 1 95 ? -6.432 -14.663 -0.035 1.00 76.19 95 LYS A N 1
ATOM 721 C CA . LYS A 1 95 ? -6.926 -15.621 -1.041 1.00 76.19 95 LYS A CA 1
ATOM 722 C C . LYS A 1 95 ? -8.055 -15.028 -1.899 1.00 76.19 95 LYS A C 1
ATOM 724 O O . LYS A 1 95 ? -8.962 -15.743 -2.335 1.00 76.19 95 LYS A O 1
ATOM 729 N N . LEU A 1 96 ? -8.032 -13.710 -2.111 1.00 78.00 96 LEU A N 1
ATOM 730 C CA . LEU A 1 96 ? -9.047 -12.997 -2.885 1.00 78.00 96 LEU A CA 1
ATOM 731 C C . LEU A 1 96 ? -9.001 -13.444 -4.350 1.00 78.00 96 LEU A C 1
ATOM 733 O O . LEU A 1 96 ? -7.935 -13.640 -4.931 1.00 78.00 96 LEU A O 1
ATOM 737 N N . THR A 1 97 ? -10.173 -13.600 -4.950 1.00 69.69 97 THR A N 1
ATOM 738 C CA . THR A 1 97 ? -10.346 -14.062 -6.329 1.00 69.69 97 THR A CA 1
ATOM 739 C C . THR A 1 97 ? -11.127 -13.040 -7.147 1.00 69.69 97 THR A C 1
ATOM 741 O O . THR A 1 97 ? -11.837 -12.193 -6.616 1.00 69.69 97 THR A O 1
ATOM 744 N N . GLY A 1 98 ? -11.008 -13.106 -8.472 1.00 65.75 98 GLY A N 1
ATOM 745 C CA . GLY A 1 98 ? -11.639 -12.132 -9.363 1.00 65.75 98 GLY A CA 1
ATOM 746 C C . GLY A 1 98 ? -10.837 -10.836 -9.516 1.00 65.75 98 GLY A C 1
ATOM 747 O O . GLY A 1 98 ? -9.818 -10.608 -8.866 1.00 65.75 98 GLY A O 1
ATOM 748 N N . ALA A 1 99 ? -11.270 -9.993 -10.452 1.00 64.94 99 ALA A N 1
ATOM 749 C CA . ALA A 1 99 ? -10.582 -8.745 -10.759 1.00 64.94 99 ALA A CA 1
ATOM 750 C C . ALA A 1 99 ? -10.920 -7.651 -9.737 1.00 64.94 99 ALA A C 1
ATOM 752 O O . ALA A 1 99 ? -12.055 -7.553 -9.272 1.00 64.94 99 ALA A O 1
ATOM 753 N N . VAL A 1 100 ? -9.957 -6.763 -9.461 1.00 77.06 100 VAL A N 1
ATOM 754 C CA . VAL A 1 100 ? -10.234 -5.515 -8.736 1.00 77.06 100 VAL A CA 1
ATOM 755 C C . VAL A 1 100 ? -11.311 -4.727 -9.503 1.00 77.06 100 VAL A C 1
ATOM 757 O O . VAL A 1 100 ? -11.102 -4.459 -10.695 1.00 77.06 100 VAL A O 1
ATOM 760 N N . PRO A 1 101 ? -12.430 -4.349 -8.854 1.00 79.88 101 PRO A N 1
ATOM 761 C CA . PRO A 1 101 ? -13.518 -3.603 -9.473 1.00 79.88 101 PRO A CA 1
ATOM 762 C C . PRO A 1 101 ? -13.042 -2.363 -10.224 1.00 79.88 101 PRO A C 1
ATOM 764 O O . PRO A 1 101 ? -12.205 -1.608 -9.725 1.00 79.88 101 PRO A O 1
ATOM 767 N N . TYR A 1 102 ? -13.621 -2.120 -11.400 1.00 76.12 102 TYR A N 1
ATOM 768 C CA . TYR A 1 102 ? -13.295 -0.952 -12.218 1.00 76.12 102 TYR A CA 1
ATOM 769 C C . TYR A 1 102 ? -13.505 0.364 -11.457 1.00 76.12 102 TYR A C 1
ATOM 771 O O . TYR A 1 102 ? -12.645 1.230 -11.508 1.00 76.12 102 TYR A O 1
ATOM 779 N N . SER A 1 103 ? -14.556 0.465 -10.639 1.00 82.75 103 SER A N 1
ATOM 780 C CA . SER A 1 103 ? -14.816 1.639 -9.795 1.00 82.75 103 SER A CA 1
ATOM 781 C C . SER A 1 103 ? -13.701 1.930 -8.783 1.00 82.75 103 SER A C 1
ATOM 783 O O . SER A 1 103 ? -13.400 3.088 -8.507 1.00 82.75 103 SER A O 1
ATOM 785 N N . LEU A 1 104 ? -13.057 0.894 -8.237 1.00 80.00 104 LEU A N 1
ATOM 786 C CA . LEU A 1 104 ? -11.913 1.054 -7.337 1.00 80.00 104 LEU A CA 1
ATOM 787 C C . LEU A 1 104 ? -10.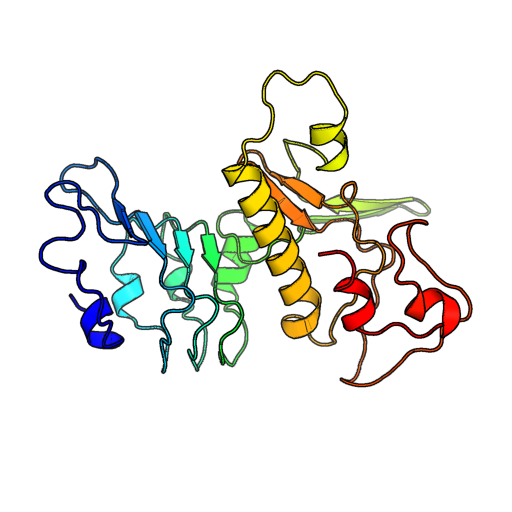651 1.444 -8.103 1.00 80.00 104 LEU A C 1
ATOM 789 O O . LEU A 1 104 ? -9.878 2.266 -7.617 1.00 80.00 104 LEU A O 1
ATOM 793 N N . LYS A 1 105 ? -10.469 0.904 -9.313 1.00 74.06 105 LYS A N 1
ATOM 794 C CA . LYS A 1 105 ? -9.390 1.326 -10.211 1.00 74.06 105 LYS A CA 1
ATOM 795 C C . LYS A 1 105 ? -9.554 2.782 -10.640 1.00 74.06 105 LYS A C 1
ATOM 797 O O . LYS A 1 105 ? -8.586 3.516 -10.561 1.00 74.06 105 LYS A O 1
ATOM 802 N N . GLU A 1 106 ? -10.752 3.224 -11.018 1.00 77.75 106 GLU A N 1
ATOM 803 C CA . GLU A 1 106 ? -11.021 4.630 -11.349 1.00 77.75 106 GLU A CA 1
ATOM 804 C C . GLU A 1 106 ? -10.794 5.550 -10.155 1.00 77.75 106 GLU A C 1
ATOM 806 O O . GLU A 1 106 ? -10.102 6.556 -10.282 1.00 77.75 106 GLU A O 1
ATOM 811 N N . LYS A 1 107 ? -11.306 5.180 -8.973 1.00 80.25 107 LYS A N 1
ATOM 812 C CA . LYS A 1 107 ? -11.033 5.928 -7.740 1.00 80.25 107 LYS A CA 1
ATOM 813 C C . LYS A 1 107 ? -9.527 6.028 -7.481 1.00 80.25 107 LYS A C 1
ATOM 815 O O . LYS A 1 107 ? -9.050 7.070 -7.042 1.00 80.25 107 LYS A O 1
ATOM 820 N N . SER A 1 108 ? -8.778 4.972 -7.797 1.00 74.50 108 SER A N 1
ATOM 821 C CA . SER A 1 108 ? -7.324 4.967 -7.675 1.00 74.50 108 SER A CA 1
ATOM 822 C C . SER A 1 108 ? -6.609 5.821 -8.716 1.00 74.50 108 SER A C 1
ATOM 824 O O . SER A 1 108 ? -5.751 6.619 -8.354 1.00 74.50 108 SER A O 1
ATOM 826 N N . ASN A 1 109 ? -7.021 5.737 -9.980 1.00 66.56 109 ASN A N 1
ATOM 827 C CA . ASN A 1 109 ? -6.490 6.544 -11.076 1.00 66.56 109 ASN A CA 1
ATOM 828 C C . ASN A 1 109 ? -6.738 8.043 -10.855 1.00 66.56 109 ASN A C 1
ATOM 830 O O . ASN A 1 109 ? -5.892 8.861 -11.194 1.00 66.56 109 ASN A O 1
ATOM 834 N N . ASN A 1 110 ? -7.861 8.394 -10.225 1.00 70.50 110 ASN A N 1
ATOM 835 C CA . ASN A 1 110 ? -8.194 9.767 -9.845 1.00 70.50 110 ASN A CA 1
ATOM 836 C C . ASN A 1 110 ? -7.472 10.228 -8.562 1.00 70.50 110 ASN A C 1
ATOM 838 O O . ASN A 1 110 ? -7.802 11.282 -8.022 1.00 70.50 110 ASN A O 1
ATOM 842 N N . GLY A 1 111 ? -6.546 9.425 -8.022 1.00 67.31 111 GLY A N 1
ATOM 843 C CA . GLY A 1 111 ? -5.776 9.732 -6.813 1.00 67.31 111 GLY A CA 1
ATOM 844 C C . GLY A 1 111 ? -6.571 9.659 -5.504 1.00 67.31 111 GLY A C 1
ATOM 845 O O . GLY A 1 111 ? -6.023 9.934 -4.442 1.00 67.31 111 GLY A O 1
ATOM 846 N N . GLN A 1 112 ? -7.850 9.272 -5.551 1.00 70.44 112 GLN A N 1
ATOM 847 C CA . GLN A 1 112 ? -8.731 9.220 -4.38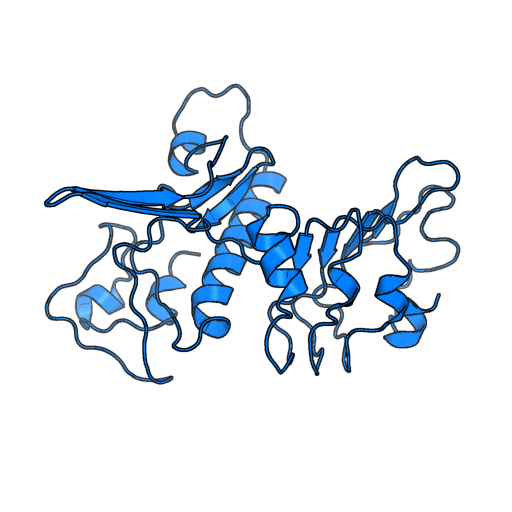0 1.00 70.44 112 GLN A CA 1
ATOM 848 C C . GLN A 1 112 ? -8.575 7.936 -3.559 1.00 70.44 112 GLN A C 1
ATOM 850 O O . GLN A 1 112 ? -9.026 7.900 -2.419 1.00 70.44 112 GLN A O 1
ATOM 855 N N . LEU A 1 113 ? -7.998 6.872 -4.127 1.00 73.38 113 LEU A N 1
ATOM 856 C CA . LEU A 1 113 ? -7.770 5.603 -3.433 1.00 73.38 113 LEU A CA 1
ATOM 857 C C . LEU A 1 113 ? -6.408 5.013 -3.781 1.00 73.38 113 LEU A C 1
ATOM 859 O O . LEU A 1 113 ? -6.065 4.785 -4.934 1.00 73.38 113 LEU A O 1
ATOM 863 N N . GLN A 1 114 ? -5.634 4.671 -2.776 1.00 68.88 114 GLN A N 1
ATOM 864 C CA . GLN A 1 114 ? -4.333 4.063 -2.951 1.00 68.88 114 GLN A CA 1
ATOM 865 C C . GLN A 1 114 ? -4.490 2.551 -2.843 1.00 68.88 114 GLN A C 1
ATOM 867 O O . GLN A 1 114 ? -4.749 2.010 -1.771 1.00 68.88 114 GLN A O 1
ATOM 872 N N . LEU A 1 115 ? -4.383 1.883 -3.993 1.00 67.44 115 LEU A N 1
ATOM 873 C CA . LEU A 1 115 ? -4.432 0.422 -4.102 1.00 67.44 115 LEU A CA 1
ATOM 874 C C . LEU A 1 115 ? -3.050 -0.201 -4.321 1.00 67.44 115 LEU A C 1
ATOM 876 O O . LEU A 1 115 ? -2.921 -1.422 -4.271 1.00 67.44 115 LEU A O 1
ATOM 880 N N . ARG A 1 116 ? -2.046 0.613 -4.675 1.00 69.88 116 ARG A N 1
ATOM 881 C CA . ARG A 1 116 ? -0.722 0.159 -5.113 1.00 69.88 116 ARG A CA 1
ATOM 882 C C . ARG A 1 116 ? 0.341 1.158 -4.675 1.00 69.88 116 ARG A C 1
ATOM 884 O O . ARG A 1 116 ? 0.200 2.351 -4.935 1.00 69.88 116 ARG A O 1
ATOM 891 N N . ASN A 1 117 ? 1.437 0.661 -4.116 1.00 80.81 117 ASN A N 1
ATOM 892 C CA . ASN A 1 117 ? 2.644 1.447 -3.855 1.00 80.81 117 ASN A CA 1
ATOM 893 C C . ASN A 1 117 ? 3.542 1.502 -5.101 1.00 80.81 117 ASN A C 1
ATOM 895 O O . ASN A 1 117 ? 4.745 1.262 -5.032 1.00 80.81 117 ASN A O 1
ATOM 899 N N . LEU A 1 118 ? 2.944 1.787 -6.259 1.00 80.44 118 LEU A N 1
ATOM 900 C CA . LEU A 1 118 ? 3.634 1.983 -7.533 1.00 80.44 118 LEU A CA 1
ATOM 901 C C . LEU A 1 118 ? 3.281 3.366 -8.072 1.00 80.44 118 LEU A C 1
ATOM 903 O O . LEU A 1 118 ? 2.141 3.808 -7.916 1.00 80.44 118 LEU A O 1
ATOM 907 N N . VAL A 1 119 ? 4.240 4.024 -8.719 1.00 77.25 119 VAL A N 1
ATOM 908 C CA . VAL A 1 119 ? 3.999 5.294 -9.407 1.00 77.25 119 VAL A CA 1
ATOM 909 C C . VAL A 1 119 ? 3.094 5.053 -10.611 1.00 77.25 119 VAL A C 1
ATOM 911 O O . VAL A 1 119 ? 3.372 4.209 -11.464 1.00 77.25 119 VAL A O 1
ATOM 914 N N . SER A 1 120 ? 1.990 5.792 -10.666 1.00 78.62 120 SER A N 1
ATOM 915 C CA . SER A 1 120 ? 0.994 5.689 -11.724 1.00 78.62 120 SER A CA 1
ATOM 916 C C . SER A 1 120 ? 1.438 6.428 -12.985 1.00 78.62 120 SER A C 1
ATOM 918 O O . SER A 1 120 ? 1.820 7.601 -12.932 1.00 78.62 120 SER A O 1
ATOM 920 N N . LEU A 1 121 ? 1.355 5.748 -14.130 1.00 70.56 121 LEU A N 1
ATOM 921 C CA . LEU A 1 121 ? 1.497 6.365 -15.446 1.00 70.56 121 LEU A CA 1
ATOM 922 C C . LEU A 1 121 ? 0.179 7.059 -15.802 1.00 70.56 121 LEU A C 1
ATOM 924 O O . LEU A 1 121 ? -0.843 6.403 -15.998 1.00 70.56 121 LEU A O 1
ATOM 928 N N . VAL A 1 122 ? 0.213 8.385 -15.893 1.00 76.12 122 VAL A N 1
ATOM 929 C CA . VAL A 1 122 ? -0.939 9.216 -16.266 1.00 76.12 122 VAL A CA 1
ATOM 930 C C . VAL A 1 122 ? -1.140 9.198 -17.780 1.00 76.12 122 VAL A C 1
ATOM 932 O O . VAL A 1 122 ? -2.270 9.165 -18.259 1.00 76.12 122 VAL A O 1
ATOM 935 N N . GLY A 1 123 ? -0.049 9.188 -18.546 1.00 67.69 123 GLY A N 1
ATOM 936 C CA . GLY A 1 123 ? -0.108 9.153 -20.001 1.00 67.69 123 GLY A CA 1
ATOM 937 C C . GLY A 1 123 ? 1.268 9.133 -20.648 1.00 67.69 123 GLY A C 1
ATOM 938 O O . GLY A 1 123 ? 2.290 8.983 -19.983 1.00 67.69 123 GLY A O 1
ATOM 939 N N . TYR A 1 124 ? 1.295 9.296 -21.963 1.00 73.25 124 TYR A N 1
ATOM 940 C CA . TYR A 1 124 ? 2.526 9.422 -22.730 1.00 73.25 124 TYR A CA 1
ATOM 941 C C . TYR A 1 124 ? 2.343 10.458 -23.840 1.00 73.25 124 TYR A C 1
ATOM 943 O O . TYR A 1 124 ? 1.233 10.666 -24.330 1.00 73.25 124 TYR A O 1
ATOM 951 N N . CYS A 1 125 ? 3.436 11.099 -24.229 1.00 61.31 125 CYS A N 1
ATOM 952 C CA . CYS A 1 125 ? 3.541 11.921 -25.422 1.00 61.31 125 CYS A CA 1
ATOM 953 C C . CYS A 1 125 ? 4.468 11.208 -26.409 1.00 61.31 125 CYS A C 1
ATOM 955 O O . CYS A 1 125 ? 5.498 10.660 -26.010 1.00 61.31 125 CYS A O 1
ATOM 957 N N . ASN A 1 126 ? 4.089 11.191 -27.683 1.00 77.00 126 ASN A N 1
ATOM 958 C CA . ASN A 1 126 ? 4.887 10.600 -28.747 1.00 77.00 126 ASN A CA 1
ATOM 959 C C . ASN A 1 126 ? 4.898 11.548 -29.951 1.00 77.00 126 ASN A C 1
ATOM 961 O O . ASN A 1 126 ? 3.954 11.559 -30.741 1.00 77.00 126 ASN A O 1
ATOM 965 N N . GLU A 1 127 ? 5.956 12.351 -30.069 1.00 77.62 127 GLU A N 1
ATOM 966 C CA . GLU A 1 127 ? 6.188 13.248 -31.201 1.00 77.62 127 GLU A CA 1
ATOM 967 C C . GLU A 1 127 ? 7.448 12.819 -31.958 1.00 77.62 127 GLU A C 1
ATOM 969 O O . GLU A 1 127 ? 8.560 13.106 -31.527 1.00 77.62 127 GLU A O 1
ATOM 974 N N . GLN A 1 128 ? 7.265 12.169 -33.113 1.00 81.75 128 GLN A N 1
ATOM 975 C CA . GLN A 1 128 ? 8.322 11.744 -34.049 1.00 81.75 128 GLN A CA 1
ATOM 976 C C . GLN A 1 128 ? 9.459 10.922 -33.405 1.00 81.75 128 GLN A C 1
ATOM 978 O O . GLN A 1 128 ? 9.393 9.695 -33.422 1.00 81.75 128 GLN A O 1
ATOM 983 N N . GLU A 1 129 ? 10.486 11.590 -32.862 1.00 75.38 129 GLU A N 1
ATOM 984 C CA . GLU A 1 129 ? 11.665 11.004 -32.197 1.00 75.38 129 GLU A CA 1
ATOM 985 C C . GLU A 1 129 ? 11.674 11.205 -30.669 1.00 75.38 129 GLU A C 1
ATOM 987 O O . GLU A 1 129 ? 12.524 10.651 -29.975 1.00 75.38 129 GLU A O 1
ATOM 992 N N . ASN A 1 130 ? 10.723 11.965 -30.119 1.00 59.84 130 ASN A N 1
ATOM 993 C CA . ASN A 1 130 ? 10.624 12.252 -28.693 1.00 59.84 130 ASN A CA 1
ATOM 994 C C . ASN A 1 130 ? 9.445 11.495 -28.079 1.00 59.84 130 ASN A C 1
ATOM 996 O O . ASN A 1 130 ? 8.278 11.843 -28.273 1.00 59.84 130 ASN A O 1
ATOM 1000 N N . MET A 1 131 ? 9.764 10.472 -27.288 1.00 62.41 131 MET A N 1
ATOM 1001 C CA . MET A 1 131 ? 8.806 9.804 -26.416 1.00 62.41 131 MET A CA 1
ATOM 1002 C C . MET A 1 131 ? 8.975 10.327 -24.990 1.00 62.41 131 MET A C 1
ATOM 1004 O O . MET A 1 131 ? 10.063 10.249 -24.423 1.00 62.41 131 MET A O 1
ATOM 1008 N N . ALA A 1 132 ? 7.893 10.822 -24.395 1.00 69.06 132 ALA A N 1
ATOM 1009 C CA . ALA A 1 132 ? 7.857 11.207 -22.990 1.00 69.06 132 ALA A CA 1
ATOM 1010 C C . ALA A 1 132 ? 6.765 10.425 -22.259 1.00 69.06 132 ALA A C 1
ATOM 1012 O O . ALA A 1 132 ? 5.645 10.295 -22.747 1.00 69.06 132 ALA A O 1
ATOM 1013 N N . LEU A 1 133 ? 7.080 9.919 -21.071 1.00 70.06 133 LEU A N 1
ATOM 1014 C CA . LEU A 1 133 ? 6.114 9.285 -20.178 1.00 70.06 133 LEU A CA 1
ATOM 1015 C C . LEU A 1 133 ? 5.728 10.285 -19.088 1.00 70.06 133 LEU A C 1
ATOM 1017 O O . LEU A 1 133 ? 6.595 10.910 -18.481 1.00 70.06 133 LEU A O 1
ATOM 1021 N N . VAL A 1 134 ? 4.428 10.446 -18.856 1.00 72.75 134 VAL A N 1
ATOM 1022 C CA . VAL A 1 134 ? 3.878 11.365 -17.857 1.00 72.75 134 VAL A CA 1
ATOM 1023 C C . VAL A 1 134 ? 3.390 10.548 -16.672 1.00 72.75 134 VAL A C 1
ATOM 1025 O O . VAL A 1 134 ? 2.471 9.740 -16.802 1.00 72.75 134 VAL A O 1
ATOM 1028 N N . TYR A 1 135 ? 3.995 10.774 -15.512 1.00 74.44 135 TYR A N 1
ATOM 1029 C CA . TYR A 1 135 ? 3.658 10.106 -14.258 1.00 74.44 135 TYR A CA 1
ATOM 1030 C C . TYR A 1 135 ? 2.962 11.060 -13.287 1.00 74.44 135 TYR A C 1
ATOM 1032 O O . TYR A 1 135 ? 2.999 12.280 -13.461 1.00 74.44 135 TYR A O 1
ATOM 1040 N N . GLU A 1 136 ? 2.336 10.504 -12.250 1.00 76.75 136 GLU A N 1
ATOM 1041 C CA . GLU A 1 136 ? 1.896 11.305 -11.106 1.00 76.75 136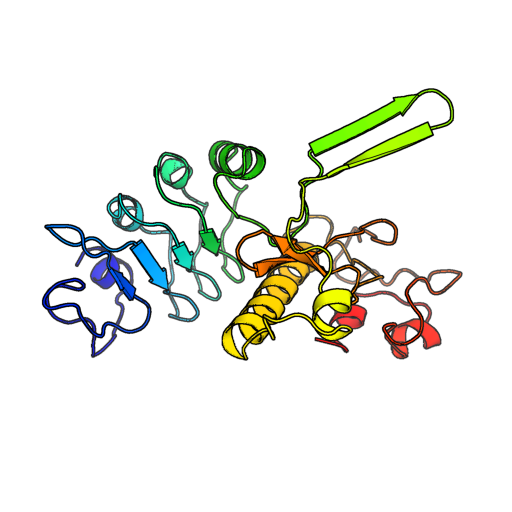 GLU A CA 1
ATOM 1042 C C . GLU A 1 136 ? 3.084 12.028 -10.445 1.00 76.75 136 GLU A C 1
ATOM 1044 O O . GLU A 1 136 ? 4.213 11.529 -10.425 1.00 76.75 136 GLU A O 1
ATOM 1049 N N . TYR A 1 137 ? 2.835 13.222 -9.905 1.00 81.25 137 TYR A N 1
ATOM 1050 C CA . TYR A 1 137 ? 3.877 14.026 -9.273 1.00 81.25 137 TYR A CA 1
ATOM 1051 C C . TYR A 1 137 ? 4.162 13.561 -7.838 1.00 81.25 137 TYR A C 1
ATOM 1053 O O . TYR A 1 137 ? 3.251 13.404 -7.026 1.00 81.25 137 TYR A O 1
ATOM 1061 N N . MET A 1 138 ? 5.445 13.404 -7.511 1.00 85.94 138 MET A N 1
ATOM 1062 C CA . MET A 1 138 ? 5.921 12.925 -6.212 1.00 85.94 138 MET A CA 1
ATOM 1063 C C . MET A 1 138 ? 6.558 14.083 -5.437 1.00 85.94 138 MET A C 1
ATOM 1065 O O . MET A 1 138 ? 7.736 14.388 -5.616 1.00 85.94 138 MET A O 1
ATOM 1069 N N . ALA A 1 139 ? 5.760 14.754 -4.598 1.00 84.75 139 ALA A N 1
ATOM 1070 C CA . ALA A 1 139 ? 6.112 16.039 -3.983 1.00 84.75 139 ALA A CA 1
ATOM 1071 C C . ALA A 1 139 ? 7.390 16.034 -3.129 1.00 84.75 139 ALA A C 1
ATOM 1073 O O . ALA A 1 139 ? 8.062 17.058 -3.051 1.00 84.75 139 ALA A O 1
ATOM 1074 N N . ASN A 1 140 ? 7.736 14.896 -2.522 1.00 85.44 140 ASN A N 1
ATOM 1075 C CA . ASN A 1 140 ? 8.922 14.760 -1.674 1.00 85.44 140 ASN A CA 1
ATOM 1076 C C . ASN A 1 140 ? 10.120 14.127 -2.408 1.00 85.44 140 ASN A C 1
ATOM 1078 O O . ASN A 1 140 ? 11.124 13.796 -1.776 1.00 85.44 140 ASN A O 1
ATOM 1082 N N . GLY A 1 141 ? 10.046 13.970 -3.733 1.00 87.44 141 GLY A N 1
ATOM 1083 C CA . GLY A 1 141 ? 11.154 13.464 -4.543 1.00 87.44 141 GLY A CA 1
ATOM 1084 C C . GLY A 1 141 ? 11.516 12.010 -4.233 1.00 87.44 141 GLY A C 1
ATOM 1085 O O . GLY A 1 141 ? 10.656 11.212 -3.858 1.00 87.44 141 GLY A O 1
ATOM 1086 N N . ASN A 1 142 ? 12.784 11.648 -4.434 1.00 89.00 142 ASN A N 1
ATOM 1087 C CA . ASN A 1 142 ? 13.272 10.291 -4.195 1.00 89.00 142 ASN A CA 1
ATOM 1088 C C . ASN A 1 142 ? 13.808 10.102 -2.768 1.00 89.00 142 ASN A C 1
ATOM 1090 O O . ASN A 1 142 ? 14.249 11.040 -2.105 1.00 89.00 142 ASN A O 1
ATOM 1094 N N . LEU A 1 143 ? 13.797 8.854 -2.306 1.00 87.00 143 LEU A N 1
ATOM 1095 C CA . LEU A 1 143 ? 14.213 8.491 -0.957 1.00 87.00 143 LEU A CA 1
ATOM 1096 C C . LEU A 1 143 ? 15.726 8.672 -0.728 1.00 87.00 143 LEU A C 1
ATOM 1098 O O . LEU A 1 143 ? 16.139 8.932 0.399 1.00 87.00 143 LEU A O 1
ATOM 1102 N N . LYS A 1 144 ? 16.564 8.550 -1.765 1.00 84.31 144 LYS A N 1
ATOM 1103 C CA . LYS A 1 144 ? 18.021 8.736 -1.653 1.00 84.31 144 LYS A CA 1
ATOM 1104 C C . LYS A 1 144 ? 18.368 10.155 -1.187 1.00 84.31 144 LYS A C 1
ATOM 1106 O O . LYS A 1 144 ? 19.178 10.307 -0.274 1.00 84.31 144 LYS A O 1
ATOM 1111 N N . ASP A 1 145 ? 17.731 11.165 -1.766 1.00 82.06 145 ASP A N 1
ATOM 1112 C CA . ASP A 1 145 ? 18.017 12.571 -1.465 1.00 82.06 145 ASP A CA 1
ATOM 1113 C C . ASP A 1 145 ? 17.541 12.958 -0.056 1.00 82.06 145 ASP A C 1
ATOM 1115 O O . ASP A 1 145 ? 18.204 13.728 0.636 1.00 82.06 145 ASP A O 1
ATOM 1119 N N . GLN A 1 146 ? 16.480 12.310 0.441 1.00 76.50 146 GLN A N 1
ATOM 1120 C CA . GLN A 1 146 ? 16.015 12.453 1.829 1.00 76.50 146 GLN A CA 1
ATOM 1121 C C . GLN A 1 146 ? 17.027 11.946 2.873 1.00 76.50 146 GLN A C 1
ATOM 1123 O O . GLN A 1 146 ? 16.933 12.298 4.049 1.00 76.50 146 GLN A O 1
ATOM 1128 N N . PHE A 1 147 ? 17.990 11.107 2.473 1.00 68.75 147 PHE A N 1
ATOM 1129 C CA . PHE A 1 147 ? 19.053 10.613 3.352 1.00 68.75 147 PHE A CA 1
ATOM 1130 C C . PHE A 1 147 ? 20.376 11.377 3.217 1.00 68.75 147 PHE A C 1
ATOM 1132 O O . PHE A 1 147 ? 21.239 11.205 4.080 1.00 68.75 147 PHE A O 1
ATOM 1139 N N . LEU A 1 148 ? 20.565 12.180 2.162 1.00 64.12 148 LEU A N 1
ATOM 1140 C CA . LEU A 1 148 ? 21.882 12.713 1.797 1.00 64.12 148 LEU A CA 1
ATOM 1141 C C . LEU A 1 148 ? 22.157 14.154 2.233 1.00 64.12 148 LEU A C 1
ATOM 1143 O O . LEU A 1 148 ? 23.328 14.498 2.367 1.00 64.12 148 LEU A O 1
ATOM 1147 N N . GLU A 1 149 ? 21.157 14.993 2.507 1.00 51.09 149 GLU A N 1
ATOM 1148 C CA . GLU A 1 149 ? 21.424 16.414 2.774 1.00 51.09 149 GLU A CA 1
ATOM 1149 C C . GLU A 1 149 ? 20.582 16.984 3.914 1.00 51.09 149 GLU A C 1
ATOM 1151 O O . GLU A 1 149 ? 19.381 16.737 3.958 1.00 51.09 149 GLU A O 1
ATOM 1156 N N . ASN A 1 150 ? 21.257 17.724 4.815 1.00 49.19 150 ASN A N 1
ATOM 1157 C CA . ASN A 1 150 ? 20.899 18.947 5.576 1.00 49.19 150 ASN A CA 1
ATOM 1158 C C . ASN A 1 150 ? 19.429 19.435 5.604 1.00 49.19 150 ASN A C 1
ATOM 1160 O O . ASN A 1 150 ? 19.148 20.632 5.655 1.00 49.19 150 ASN A O 1
ATOM 1164 N N . SER A 1 151 ? 18.474 18.523 5.611 1.00 50.31 151 SER A N 1
ATOM 1165 C CA . SER A 1 151 ? 17.050 18.789 5.609 1.00 50.31 151 SER A CA 1
ATOM 1166 C C . SER A 1 151 ? 16.586 18.847 7.056 1.00 50.31 151 SER A C 1
ATOM 1168 O O . SER A 1 151 ? 16.828 17.961 7.874 1.00 50.31 151 SER A O 1
ATOM 1170 N N . THR A 1 152 ? 15.903 19.930 7.395 1.00 51.97 152 THR A N 1
ATOM 1171 C CA . THR A 1 152 ? 15.374 20.226 8.732 1.00 51.97 152 THR A CA 1
ATOM 1172 C C . THR A 1 152 ? 14.295 19.240 9.210 1.00 51.97 152 THR A C 1
ATOM 1174 O O . THR A 1 152 ? 13.773 19.403 10.308 1.00 51.97 152 THR A O 1
ATOM 1177 N N . ASN A 1 153 ? 13.996 18.193 8.431 1.00 58.97 153 ASN A N 1
ATOM 1178 C CA . ASN A 1 153 ? 13.036 17.131 8.725 1.00 58.97 153 ASN A CA 1
ATOM 1179 C C . ASN A 1 153 ? 13.667 15.750 8.505 1.00 58.97 153 ASN A C 1
ATOM 1181 O O . ASN A 1 153 ? 13.363 15.040 7.549 1.00 58.97 153 ASN A O 1
ATOM 1185 N N . MET A 1 154 ? 14.539 15.347 9.428 1.00 65.44 154 MET A N 1
ATOM 1186 C CA . MET A 1 154 ? 15.036 13.975 9.487 1.00 65.44 154 MET A CA 1
ATOM 1187 C C . MET A 1 154 ? 13.852 12.999 9.600 1.00 65.44 154 MET A C 1
ATOM 1189 O O . MET A 1 154 ? 13.076 13.066 10.556 1.00 65.44 154 MET A O 1
ATOM 1193 N N . LEU A 1 155 ? 13.729 12.066 8.648 1.00 77.06 155 LEU A N 1
ATOM 1194 C CA . LEU A 1 155 ? 12.708 11.017 8.697 1.00 77.06 155 LEU A CA 1
ATOM 1195 C C . LEU A 1 155 ? 12.836 10.232 10.005 1.00 77.06 155 LEU A C 1
ATOM 1197 O O . LEU A 1 155 ? 13.843 9.551 10.242 1.00 77.06 155 LEU A O 1
ATOM 1201 N N . ASN A 1 156 ? 11.808 10.318 10.849 1.00 82.88 156 ASN A N 1
ATOM 1202 C CA . ASN A 1 156 ? 11.748 9.559 12.090 1.00 82.88 156 ASN A CA 1
ATOM 1203 C C . ASN A 1 156 ? 11.628 8.051 11.803 1.00 82.88 156 ASN A C 1
ATOM 1205 O O . ASN A 1 156 ? 11.265 7.626 10.705 1.00 82.88 156 ASN A O 1
ATOM 1209 N N . TRP A 1 157 ? 11.929 7.226 12.806 1.00 79.25 157 TRP A N 1
ATOM 1210 C CA . TRP A 1 157 ? 11.905 5.767 12.664 1.00 79.25 157 TRP A CA 1
ATOM 1211 C C . TRP A 1 157 ? 10.568 5.233 12.130 1.00 79.25 157 TRP A C 1
ATOM 1213 O O . TRP A 1 157 ? 10.549 4.356 11.271 1.00 79.25 157 TRP A O 1
ATOM 1223 N N . ARG A 1 158 ? 9.447 5.793 12.596 1.00 77.25 158 ARG A N 1
ATOM 1224 C CA . ARG A 1 158 ? 8.111 5.370 12.166 1.00 77.25 158 ARG A CA 1
ATOM 1225 C C . ARG A 1 158 ? 7.897 5.615 10.670 1.00 77.25 158 ARG A C 1
ATOM 1227 O O . ARG A 1 158 ? 7.389 4.729 9.994 1.00 77.25 158 ARG A O 1
ATOM 1234 N N . ALA A 1 159 ? 8.313 6.773 10.160 1.00 80.00 159 ALA A N 1
ATOM 1235 C CA . ALA A 1 159 ? 8.246 7.093 8.737 1.00 80.00 159 ALA A CA 1
ATOM 1236 C C . ALA A 1 159 ? 9.144 6.161 7.911 1.00 80.00 159 ALA A C 1
ATOM 1238 O O . ALA A 1 159 ? 8.711 5.653 6.885 1.00 80.00 159 ALA A O 1
ATOM 1239 N N . ARG A 1 160 ? 10.359 5.858 8.388 1.00 85.06 160 ARG A N 1
ATOM 1240 C CA . ARG A 1 160 ? 11.269 4.910 7.716 1.00 85.06 160 ARG A CA 1
ATOM 1241 C C . ARG A 1 160 ? 10.675 3.508 7.620 1.00 85.06 160 ARG A C 1
ATOM 1243 O O . ARG A 1 160 ? 10.728 2.896 6.559 1.00 85.06 160 ARG A O 1
ATOM 1250 N N . LEU A 1 161 ? 10.095 3.017 8.716 1.00 78.75 161 LEU A N 1
ATOM 1251 C CA . LEU A 1 161 ? 9.435 1.716 8.735 1.00 78.75 161 LEU A CA 1
ATOM 1252 C C . LEU A 1 161 ? 8.238 1.698 7.779 1.00 78.75 161 LEU A C 1
ATOM 1254 O O . LEU A 1 161 ? 8.072 0.733 7.043 1.00 78.75 161 LEU A O 1
ATOM 1258 N N . GLN A 1 162 ? 7.447 2.775 7.746 1.00 79.56 162 GLN A N 1
ATOM 1259 C CA . GLN A 1 162 ? 6.327 2.888 6.812 1.00 79.56 162 GLN A CA 1
ATOM 1260 C C . GLN A 1 162 ? 6.800 2.868 5.355 1.00 79.56 162 GLN A C 1
ATOM 1262 O O . GLN A 1 162 ? 6.260 2.112 4.562 1.00 79.56 162 GLN A O 1
ATOM 1267 N N . ILE A 1 163 ? 7.851 3.619 5.022 1.00 86.56 163 ILE A N 1
ATOM 1268 C CA . ILE A 1 163 ? 8.456 3.637 3.683 1.00 86.56 163 ILE A CA 1
ATOM 1269 C C . ILE A 1 163 ? 8.939 2.240 3.268 1.00 86.56 163 ILE A C 1
ATOM 1271 O O . ILE A 1 163 ? 8.736 1.834 2.125 1.00 86.56 163 ILE A O 1
ATOM 1275 N N . ALA A 1 164 ? 9.554 1.489 4.186 1.00 86.19 164 ALA A N 1
ATOM 1276 C CA . ALA A 1 164 ? 9.984 0.118 3.920 1.00 86.19 164 ALA A CA 1
ATOM 1277 C C . ALA A 1 164 ? 8.790 -0.819 3.675 1.00 86.19 164 ALA A C 1
ATOM 1279 O O . ALA A 1 164 ? 8.810 -1.609 2.732 1.00 86.19 164 ALA A O 1
ATOM 1280 N N . VAL A 1 165 ? 7.731 -0.701 4.485 1.00 79.94 165 VAL A N 1
ATOM 1281 C CA . VAL A 1 165 ? 6.485 -1.464 4.309 1.00 79.94 165 VAL A CA 1
ATOM 1282 C C . VAL A 1 165 ? 5.833 -1.136 2.966 1.00 79.94 165 VAL A C 1
ATOM 1284 O O . VAL A 1 165 ? 5.491 -2.051 2.224 1.00 79.94 165 VAL A O 1
ATOM 1287 N N . ASP A 1 166 ? 5.725 0.143 2.624 1.00 83.12 166 ASP A N 1
ATOM 1288 C CA . ASP A 1 166 ? 5.163 0.630 1.366 1.00 83.12 166 ASP A CA 1
ATOM 1289 C C . ASP A 1 166 ? 5.949 0.095 0.154 1.00 83.12 166 ASP A C 1
ATOM 1291 O O . ASP A 1 166 ? 5.367 -0.428 -0.798 1.00 83.12 166 ASP A O 1
ATOM 1295 N N . ALA A 1 167 ? 7.284 0.165 0.190 1.00 87.94 167 ALA A N 1
ATOM 1296 C CA . ALA A 1 167 ? 8.131 -0.386 -0.866 1.00 87.94 167 ALA A CA 1
ATOM 1297 C C . ALA A 1 167 ? 7.964 -1.911 -0.984 1.00 87.94 167 ALA A C 1
ATOM 1299 O O . ALA A 1 167 ? 7.804 -2.432 -2.088 1.00 87.94 167 ALA A O 1
ATOM 1300 N N . ALA A 1 168 ? 7.923 -2.632 0.140 1.00 83.69 168 ALA A N 1
ATOM 1301 C CA . ALA A 1 168 ? 7.694 -4.074 0.148 1.00 83.69 168 ALA A CA 1
ATOM 1302 C C . ALA A 1 168 ? 6.308 -4.447 -0.404 1.00 83.69 168 ALA A C 1
ATOM 1304 O O . ALA A 1 168 ? 6.182 -5.427 -1.135 1.00 83.69 168 ALA A O 1
ATOM 1305 N N . GLN A 1 169 ? 5.273 -3.658 -0.105 1.00 79.12 169 GLN A N 1
ATOM 1306 C CA . GLN A 1 169 ? 3.925 -3.835 -0.651 1.00 79.12 169 GLN A CA 1
ATOM 1307 C C . GLN A 1 169 ? 3.883 -3.581 -2.163 1.00 79.12 169 GLN A C 1
ATOM 1309 O O . GLN A 1 169 ? 3.242 -4.334 -2.896 1.00 79.12 169 GLN A O 1
ATOM 1314 N N . GLY A 1 170 ? 4.595 -2.562 -2.654 1.00 82.31 170 GLY A N 1
ATOM 1315 C CA . GLY A 1 170 ? 4.729 -2.305 -4.089 1.00 82.31 170 GLY A CA 1
ATOM 1316 C C . GLY A 1 170 ? 5.407 -3.467 -4.811 1.00 82.31 170 GLY A C 1
ATOM 1317 O O . GLY A 1 170 ? 4.938 -3.914 -5.858 1.00 82.31 170 GLY A O 1
ATOM 1318 N N . LEU A 1 171 ? 6.476 -4.000 -4.219 1.00 82.44 171 LEU A N 1
ATOM 1319 C CA . LEU A 1 171 ? 7.230 -5.115 -4.778 1.00 82.44 171 LEU A CA 1
ATOM 1320 C C . LEU A 1 171 ? 6.408 -6.413 -4.779 1.00 82.44 171 LEU A C 1
ATOM 1322 O O . LEU A 1 171 ? 6.354 -7.113 -5.786 1.00 82.44 171 LEU A O 1
ATOM 1326 N N . GLU A 1 172 ? 5.695 -6.684 -3.685 1.00 77.88 172 GLU A N 1
ATOM 1327 C CA . GLU A 1 172 ? 4.771 -7.816 -3.568 1.00 77.88 172 GLU A CA 1
ATOM 1328 C C . GLU A 1 172 ? 3.679 -7.763 -4.641 1.00 77.88 172 GLU A C 1
ATOM 1330 O O . GLU A 1 172 ? 3.388 -8.778 -5.278 1.00 77.88 172 GLU A O 1
ATOM 1335 N N . TYR A 1 173 ? 3.139 -6.572 -4.917 1.00 73.25 173 TYR A N 1
ATOM 1336 C CA . TYR A 1 173 ? 2.171 -6.387 -5.991 1.00 73.25 173 TYR A CA 1
ATOM 1337 C C . TYR A 1 173 ? 2.766 -6.698 -7.376 1.00 73.25 173 TYR A C 1
ATOM 1339 O O . TYR A 1 173 ? 2.092 -7.321 -8.196 1.00 73.25 173 TYR A O 1
ATOM 1347 N N . LEU A 1 174 ? 4.019 -6.319 -7.649 1.00 72.88 174 LEU A N 1
ATOM 1348 C CA . LEU A 1 174 ? 4.679 -6.649 -8.919 1.00 72.88 174 LEU A CA 1
ATOM 1349 C C . LEU A 1 174 ? 4.872 -8.159 -9.093 1.00 72.88 174 LEU A C 1
ATOM 1351 O O . LEU A 1 174 ? 4.624 -8.683 -10.180 1.00 72.88 174 LEU A O 1
ATOM 1355 N N . HIS A 1 175 ? 5.273 -8.859 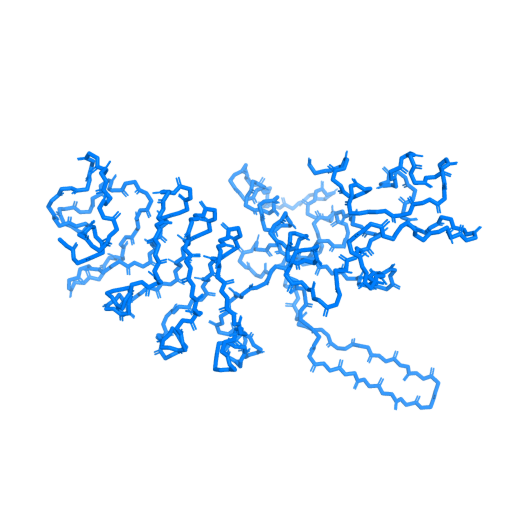-8.032 1.00 74.06 175 HIS A N 1
ATOM 1356 C CA . HIS A 1 175 ? 5.572 -10.292 -8.088 1.00 74.06 175 HIS A CA 1
ATOM 1357 C C . HIS A 1 175 ? 4.317 -11.170 -8.091 1.00 74.06 175 HIS A C 1
ATOM 1359 O O . HIS A 1 175 ? 4.237 -12.105 -8.880 1.00 74.06 175 HIS A O 1
ATOM 1365 N N . ASN A 1 176 ? 3.328 -10.863 -7.249 1.00 66.44 176 ASN A N 1
ATOM 1366 C CA . ASN A 1 176 ? 2.162 -11.731 -7.034 1.00 66.44 176 ASN A CA 1
ATOM 1367 C C . ASN A 1 176 ? 0.856 -11.142 -7.587 1.00 66.44 176 ASN A C 1
ATOM 1369 O O . ASN A 1 176 ? -0.077 -11.877 -7.921 1.00 66.44 176 ASN A O 1
ATOM 1373 N N . GLY A 1 177 ? 0.761 -9.812 -7.656 1.00 60.34 177 GLY A N 1
ATOM 1374 C CA . GLY A 1 177 ? -0.444 -9.087 -8.067 1.00 60.34 177 GLY A CA 1
ATOM 1375 C C . GLY A 1 177 ? -0.547 -8.823 -9.573 1.00 60.34 177 GLY A C 1
ATOM 1376 O O . GLY A 1 177 ? -1.649 -8.575 -10.077 1.00 60.34 177 GLY A O 1
ATOM 1377 N N . CYS A 1 178 ? 0.569 -8.884 -10.304 1.00 60.25 178 CYS A N 1
ATOM 1378 C CA . CYS A 1 178 ? 0.614 -8.772 -11.760 1.00 60.25 178 CYS A CA 1
ATOM 1379 C C . CYS A 1 178 ? 0.561 -10.154 -12.421 1.00 60.25 178 CYS A C 1
ATOM 1381 O O . CYS A 1 178 ? 1.208 -11.099 -11.978 1.00 60.25 178 CYS A O 1
ATOM 1383 N N . ARG A 1 179 ? -0.201 -10.272 -13.515 1.00 64.75 179 ARG A N 1
ATOM 1384 C CA . ARG A 1 179 ? -0.197 -11.457 -14.382 1.00 64.75 179 ARG A CA 1
ATOM 1385 C C . ARG A 1 179 ? 0.072 -11.026 -15.825 1.00 64.75 179 ARG A C 1
ATOM 1387 O O . ARG A 1 179 ? -0.793 -10.357 -16.393 1.00 64.75 179 ARG A O 1
ATOM 1394 N N . PRO A 1 180 ? 1.214 -11.405 -16.424 1.00 64.19 180 PRO A N 1
ATOM 1395 C CA . PRO A 1 180 ? 2.327 -12.160 -15.824 1.00 64.19 180 PRO A CA 1
ATOM 1396 C C . PRO A 1 180 ? 3.051 -11.420 -14.670 1.00 64.19 180 PRO A C 1
ATOM 1398 O O . PRO A 1 180 ? 3.035 -10.186 -14.669 1.00 64.19 180 PRO A O 1
ATOM 1401 N N . PRO A 1 181 ? 3.679 -12.137 -13.710 1.00 68.31 181 PRO A N 1
ATOM 1402 C CA . PRO A 1 181 ? 4.547 -11.549 -12.684 1.00 68.31 181 PRO A CA 1
ATOM 1403 C C . PRO A 1 181 ? 5.609 -10.621 -13.271 1.00 68.31 181 PRO A C 1
ATOM 1405 O O . PRO A 1 181 ? 6.230 -10.949 -14.284 1.00 68.31 181 PRO A O 1
ATOM 1408 N N . ILE A 1 182 ? 5.839 -9.476 -12.627 1.00 73.31 182 ILE A N 1
ATOM 1409 C CA . ILE A 1 182 ? 6.795 -8.453 -13.063 1.00 73.31 182 ILE A CA 1
ATOM 1410 C C . ILE A 1 182 ? 7.941 -8.369 -12.062 1.00 73.31 182 ILE A C 1
ATOM 1412 O O . ILE A 1 182 ? 7.726 -8.231 -10.868 1.00 73.31 182 ILE A O 1
ATOM 1416 N N . VAL A 1 183 ? 9.172 -8.381 -12.557 1.00 78.38 183 VAL A N 1
ATOM 1417 C CA . VAL A 1 183 ? 10.398 -8.242 -11.766 1.00 78.38 183 VAL A CA 1
ATOM 1418 C C . VAL A 1 183 ? 11.021 -6.893 -12.136 1.00 78.38 183 VAL A C 1
ATOM 1420 O O . VAL A 1 183 ? 11.345 -6.669 -13.301 1.00 78.38 183 VAL A O 1
ATOM 1423 N N . HIS A 1 184 ? 11.183 -5.990 -11.159 1.00 82.44 184 HIS A N 1
ATOM 1424 C CA . HIS A 1 184 ? 11.570 -4.582 -11.381 1.00 82.44 184 HIS A CA 1
ATOM 1425 C C . HIS A 1 184 ? 12.978 -4.372 -11.987 1.00 82.44 184 HIS A C 1
ATOM 1427 O O . HIS A 1 184 ? 13.166 -3.601 -12.922 1.00 82.44 184 HIS A O 1
ATOM 1433 N N . ARG A 1 185 ? 13.964 -5.094 -11.445 1.00 77.88 185 ARG A N 1
ATOM 1434 C CA . ARG A 1 185 ? 15.392 -5.228 -11.810 1.00 77.88 185 ARG A CA 1
ATOM 1435 C C . ARG A 1 185 ? 16.282 -4.038 -11.482 1.00 77.88 185 ARG A C 1
ATOM 1437 O O . ARG A 1 185 ? 17.496 -4.187 -11.489 1.00 77.88 185 ARG A O 1
ATOM 1444 N N . ASP A 1 186 ? 15.692 -2.915 -11.098 1.00 82.50 186 ASP A N 1
ATOM 1445 C CA . ASP A 1 186 ? 16.446 -1.748 -10.635 1.00 82.50 186 ASP A CA 1
ATOM 1446 C C . ASP A 1 186 ? 15.848 -1.130 -9.367 1.00 82.50 186 ASP A C 1
ATOM 1448 O O . ASP A 1 186 ? 15.530 0.052 -9.315 1.00 82.50 186 ASP A O 1
ATOM 1452 N N . LEU A 1 187 ? 15.580 -1.951 -8.349 1.00 84.12 187 LEU A N 1
ATOM 1453 C CA . LEU A 1 187 ? 15.044 -1.443 -7.086 1.00 84.12 187 LEU A CA 1
ATOM 1454 C C . LEU A 1 187 ? 16.178 -0.846 -6.239 1.00 84.12 187 LEU A C 1
ATOM 1456 O O . LEU A 1 187 ? 17.107 -1.546 -5.848 1.00 84.12 187 LEU A O 1
ATOM 1460 N N . LYS A 1 188 ? 16.099 0.457 -5.963 1.00 85.25 188 LYS A N 1
ATOM 1461 C CA . LYS A 1 188 ? 17.088 1.229 -5.194 1.00 85.25 188 LYS A CA 1
ATOM 1462 C C . LYS A 1 188 ? 16.424 2.457 -4.577 1.00 85.25 188 LYS A C 1
ATOM 1464 O O . LYS A 1 188 ? 15.362 2.875 -5.030 1.00 85.25 188 LYS A O 1
ATOM 1469 N N . SER A 1 189 ? 17.065 3.096 -3.598 1.00 84.69 189 SER A N 1
ATOM 1470 C CA . SER A 1 189 ? 16.509 4.280 -2.915 1.00 84.69 189 SER A CA 1
ATOM 1471 C C . SER A 1 189 ? 16.231 5.477 -3.839 1.00 84.69 189 SER A C 1
ATOM 1473 O O . SER A 1 189 ? 15.362 6.285 -3.539 1.00 84.69 189 SER A O 1
ATOM 1475 N N . SER A 1 190 ? 16.903 5.591 -4.988 1.00 87.06 190 SER A N 1
ATOM 1476 C CA . SER A 1 190 ? 16.587 6.625 -5.997 1.00 87.06 190 SER A CA 1
ATOM 1477 C C . SER A 1 190 ? 15.327 6.318 -6.815 1.00 87.06 190 SER A C 1
ATOM 1479 O O . SER A 1 190 ? 14.721 7.240 -7.348 1.00 87.06 190 SER A O 1
ATOM 1481 N N . ASN A 1 191 ? 14.902 5.053 -6.852 1.00 88.19 191 ASN A N 1
ATOM 1482 C CA . ASN A 1 191 ? 13.709 4.585 -7.564 1.00 88.19 191 ASN A CA 1
ATOM 1483 C C . ASN A 1 191 ? 12.519 4.370 -6.611 1.00 88.19 191 ASN A C 1
ATOM 1485 O O . ASN A 1 191 ? 11.487 3.828 -6.997 1.00 88.19 191 ASN A O 1
ATOM 1489 N N . ILE A 1 192 ? 12.651 4.803 -5.355 1.00 89.88 192 ILE A N 1
ATOM 1490 C CA . ILE A 1 192 ? 11.550 4.907 -4.401 1.00 89.88 192 ILE A CA 1
ATOM 1491 C C . ILE A 1 192 ? 11.216 6.389 -4.276 1.00 89.88 192 ILE A C 1
ATOM 1493 O O . ILE A 1 192 ? 12.017 7.163 -3.753 1.00 89.88 192 ILE A O 1
ATOM 1497 N N . LEU A 1 193 ? 10.045 6.781 -4.772 1.00 89.94 193 LEU A N 1
ATOM 1498 C CA . LEU A 1 193 ? 9.574 8.161 -4.731 1.00 89.94 193 LEU A CA 1
ATOM 1499 C C . LEU A 1 193 ? 8.556 8.357 -3.608 1.00 89.94 193 LEU A C 1
ATOM 1501 O O . LEU A 1 193 ? 7.808 7.440 -3.268 1.00 89.94 193 LEU A O 1
ATOM 1505 N N . LEU A 1 194 ? 8.518 9.563 -3.046 1.00 86.69 194 LEU A N 1
ATOM 1506 C CA . LEU A 1 194 ? 7.690 9.909 -1.897 1.00 86.69 194 LEU A CA 1
ATOM 1507 C C . LEU A 1 194 ? 6.600 10.920 -2.265 1.00 86.69 194 LEU A C 1
ATOM 1509 O O . LEU A 1 194 ? 6.853 11.967 -2.867 1.00 86.69 194 LEU A O 1
ATOM 1513 N N . THR A 1 195 ? 5.366 10.605 -1.878 1.00 83.81 195 THR A N 1
ATOM 1514 C CA . THR A 1 195 ? 4.229 11.537 -1.969 1.00 83.81 195 THR A CA 1
ATOM 1515 C C . THR A 1 195 ? 4.339 12.635 -0.907 1.00 83.81 195 THR A C 1
ATOM 1517 O O . THR A 1 195 ? 5.165 12.527 -0.001 1.00 83.81 195 THR A O 1
ATOM 1520 N N . GLU A 1 196 ? 3.476 13.657 -0.960 1.00 81.19 196 GLU A N 1
ATOM 1521 C CA . GLU A 1 196 ? 3.392 14.732 0.051 1.00 81.19 196 GLU A CA 1
ATOM 1522 C C . GLU A 1 196 ? 3.248 14.194 1.490 1.00 81.19 196 GLU A C 1
ATOM 1524 O O . GLU A 1 196 ? 3.843 14.734 2.419 1.00 81.19 196 GLU A O 1
ATOM 1529 N N . ASN A 1 197 ? 2.572 13.052 1.659 1.00 77.94 197 ASN A N 1
ATOM 1530 C CA . ASN A 1 197 ? 2.335 12.401 2.953 1.00 77.94 197 ASN A CA 1
ATOM 1531 C C . ASN A 1 197 ? 3.443 11.412 3.373 1.00 77.94 197 ASN A C 1
ATOM 1533 O O . ASN A 1 197 ? 3.209 10.567 4.235 1.00 77.94 197 ASN A O 1
ATOM 1537 N N . LEU A 1 198 ? 4.630 11.475 2.755 1.00 80.94 198 LEU A N 1
ATOM 1538 C CA . LEU A 1 198 ? 5.766 10.563 2.985 1.00 80.94 198 LEU A CA 1
ATOM 1539 C C . LEU A 1 198 ? 5.476 9.080 2.699 1.00 80.94 198 LEU A C 1
ATOM 1541 O O . LEU A 1 198 ? 6.204 8.203 3.161 1.00 80.94 198 LEU A O 1
ATOM 1545 N N . GLN A 1 199 ? 4.443 8.790 1.909 1.00 80.88 199 GLN A N 1
ATOM 1546 C CA . GLN A 1 199 ? 4.192 7.435 1.428 1.00 80.88 199 GLN A CA 1
ATOM 1547 C C . GLN A 1 199 ? 5.130 7.104 0.272 1.00 80.88 199 GLN A C 1
ATOM 1549 O O . GLN A 1 199 ? 5.272 7.917 -0.649 1.00 80.88 199 GLN A O 1
ATOM 1554 N N . ALA A 1 200 ? 5.697 5.901 0.288 1.00 87.88 200 ALA A N 1
ATOM 1555 C CA . ALA A 1 200 ? 6.592 5.436 -0.758 1.00 87.88 200 ALA A CA 1
ATOM 1556 C C . ALA A 1 200 ? 5.869 4.724 -1.907 1.00 87.88 200 ALA A C 1
ATOM 1558 O O . ALA A 1 200 ? 4.945 3.928 -1.712 1.00 87.88 200 ALA A O 1
ATOM 1559 N N . LYS A 1 201 ? 6.333 5.004 -3.126 1.00 88.75 201 LYS A N 1
ATOM 1560 C CA . LYS A 1 201 ? 5.922 4.330 -4.355 1.00 88.75 201 LYS A CA 1
ATOM 1561 C C . LYS A 1 201 ? 7.148 3.935 -5.172 1.00 88.75 201 LYS A C 1
ATOM 1563 O O . LYS A 1 201 ? 8.070 4.733 -5.338 1.00 88.75 201 LYS A O 1
ATOM 1568 N N . ILE A 1 202 ? 7.143 2.712 -5.694 1.00 88.44 202 ILE A N 1
ATOM 1569 C CA . ILE A 1 202 ? 8.184 2.231 -6.608 1.00 88.44 202 ILE A CA 1
ATOM 1570 C C . ILE A 1 202 ? 8.010 2.918 -7.962 1.00 88.44 202 ILE A C 1
ATOM 1572 O O . ILE A 1 202 ? 6.903 2.962 -8.507 1.00 88.44 202 ILE A O 1
ATOM 1576 N N . ALA A 1 203 ? 9.109 3.444 -8.485 1.00 85.88 203 ALA A N 1
ATOM 1577 C CA . ALA A 1 203 ? 9.206 4.151 -9.750 1.00 85.88 203 ALA A CA 1
ATOM 1578 C C . ALA A 1 203 ? 10.287 3.533 -10.648 1.00 85.88 203 ALA A C 1
ATOM 1580 O O . ALA A 1 203 ? 11.085 2.720 -10.196 1.00 85.88 203 ALA A O 1
ATOM 1581 N N . ASP A 1 204 ? 10.337 4.004 -11.894 1.00 83.06 204 ASP A N 1
ATOM 1582 C CA . ASP A 1 204 ? 11.329 3.631 -12.910 1.00 83.06 204 ASP A CA 1
ATOM 1583 C C . ASP A 1 204 ? 11.323 2.147 -13.314 1.00 83.06 204 ASP A C 1
ATOM 1585 O O . ASP A 1 204 ? 12.234 1.362 -13.049 1.00 83.06 204 ASP A O 1
ATOM 1589 N N . PHE A 1 205 ? 10.287 1.783 -14.068 1.00 80.38 205 PHE A N 1
ATOM 1590 C CA . PHE A 1 205 ? 10.116 0.445 -14.628 1.00 80.38 205 PHE A CA 1
ATOM 1591 C C . PHE A 1 205 ? 10.927 0.212 -15.916 1.00 80.38 205 PHE A C 1
ATOM 1593 O O . PHE A 1 205 ? 10.676 -0.770 -16.615 1.00 80.38 205 PHE A O 1
ATOM 1600 N N . GLY A 1 206 ? 11.896 1.075 -16.253 1.00 74.69 206 GLY A N 1
ATOM 1601 C CA . GLY A 1 206 ? 12.638 1.010 -17.520 1.00 74.69 206 GLY A CA 1
ATOM 1602 C C . GLY A 1 206 ? 13.405 -0.300 -17.739 1.00 74.69 206 GLY A C 1
ATOM 1603 O O . GLY A 1 206 ? 13.613 -0.718 -18.876 1.00 74.69 206 GLY A O 1
ATOM 1604 N N . LEU A 1 207 ? 13.775 -0.988 -16.654 1.00 72.19 207 LEU A N 1
ATOM 1605 C CA . LEU A 1 207 ? 14.452 -2.291 -16.687 1.00 72.19 207 LEU A CA 1
ATOM 1606 C C . LEU A 1 207 ? 13.548 -3.471 -16.295 1.00 72.19 207 LEU A C 1
ATOM 1608 O O . LEU A 1 207 ? 14.011 -4.620 -16.283 1.00 72.19 207 LEU A O 1
ATOM 1612 N N . SER A 1 208 ? 12.269 -3.207 -16.013 1.00 78.00 208 SER A N 1
ATOM 1613 C CA . SER A 1 208 ? 11.315 -4.217 -15.556 1.00 78.00 208 SER A CA 1
ATOM 1614 C C . SER A 1 208 ? 11.039 -5.267 -16.624 1.00 78.00 208 SER A C 1
ATOM 1616 O O . SER A 1 208 ? 10.987 -4.979 -17.818 1.00 78.00 208 SER A O 1
ATOM 1618 N N . LYS A 1 209 ? 10.840 -6.513 -16.192 1.00 76.50 209 LYS A N 1
ATOM 1619 C CA . LYS A 1 209 ? 10.555 -7.635 -17.091 1.00 76.50 209 LYS A CA 1
ATOM 1620 C C . LYS A 1 209 ? 9.418 -8.488 -16.550 1.00 76.50 209 LYS A C 1
ATOM 1622 O O . LYS A 1 209 ? 9.391 -8.783 -15.358 1.00 76.50 209 LYS A O 1
ATOM 1627 N N . ALA A 1 210 ? 8.499 -8.881 -17.428 1.00 71.50 210 ALA A N 1
ATOM 1628 C CA . ALA A 1 210 ? 7.406 -9.781 -17.090 1.00 71.50 210 ALA A CA 1
ATOM 1629 C C . ALA A 1 210 ? 7.742 -11.232 -17.475 1.00 71.50 210 ALA A C 1
ATOM 1631 O O . ALA A 1 210 ? 8.370 -11.462 -18.510 1.00 71.50 210 ALA A O 1
ATOM 1632 N N . PHE A 1 211 ? 7.324 -12.194 -16.654 1.00 66.25 211 PHE A N 1
ATOM 1633 C CA . PHE A 1 211 ? 7.632 -13.620 -16.812 1.00 66.25 211 PHE A CA 1
ATOM 1634 C C . PHE A 1 211 ? 6.344 -14.410 -17.030 1.00 66.25 211 PHE A C 1
ATOM 1636 O O . PHE A 1 211 ? 5.433 -14.347 -16.211 1.00 66.25 211 PHE A O 1
ATOM 1643 N N . ALA A 1 212 ? 6.241 -15.134 -18.145 1.00 53.53 212 ALA A N 1
ATOM 1644 C CA . ALA A 1 212 ? 4.993 -15.780 -18.557 1.00 53.53 212 ALA A CA 1
ATOM 1645 C C . ALA A 1 212 ? 4.539 -16.929 -17.627 1.00 53.53 212 ALA A C 1
ATOM 1647 O O . ALA A 1 212 ? 3.346 -17.230 -17.583 1.00 53.53 212 ALA A O 1
ATOM 1648 N N . THR A 1 213 ? 5.455 -17.538 -16.868 1.00 51.66 213 THR A N 1
ATOM 1649 C CA . THR A 1 213 ? 5.225 -18.740 -16.045 1.00 51.66 213 THR A CA 1
ATOM 1650 C C . THR A 1 213 ? 6.009 -18.687 -14.727 1.00 51.66 213 THR A C 1
ATOM 1652 O O . THR A 1 213 ? 7.150 -18.226 -14.673 1.00 51.66 213 THR A O 1
ATOM 1655 N N . GLU A 1 214 ? 5.397 -19.180 -13.642 1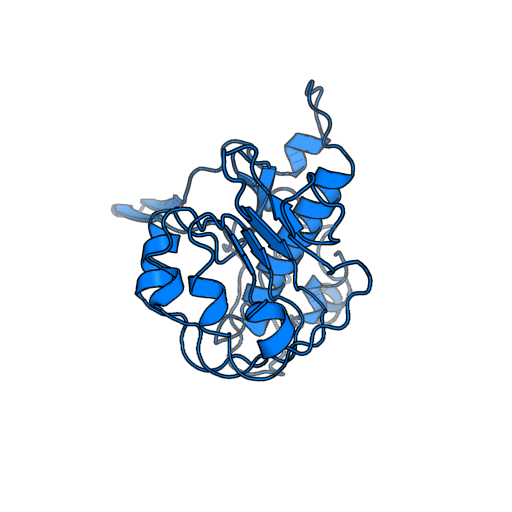.00 45.81 214 GLU A N 1
ATOM 1656 C CA . GLU A 1 214 ? 6.082 -19.434 -12.366 1.00 45.81 214 GLU A CA 1
ATOM 1657 C C . GLU A 1 214 ? 7.144 -20.526 -12.579 1.00 45.81 214 GLU A C 1
ATOM 1659 O O . GLU A 1 214 ? 6.809 -21.695 -12.753 1.00 45.81 214 GLU A O 1
ATOM 1664 N N . GLY A 1 215 ? 8.423 -20.140 -12.605 1.00 48.91 215 GLY A N 1
ATOM 1665 C CA . GLY A 1 215 ? 9.556 -21.062 -12.761 1.00 48.91 215 GLY A CA 1
ATOM 1666 C C . GLY A 1 215 ? 10.454 -20.801 -13.971 1.00 48.91 215 GLY A C 1
ATOM 1667 O O . GLY A 1 215 ? 11.550 -21.358 -14.020 1.00 48.91 215 GLY A O 1
ATOM 1668 N N . ASP A 1 216 ? 10.058 -19.926 -14.901 1.00 48.34 216 ASP A N 1
ATOM 1669 C CA . ASP A 1 216 ? 10.910 -19.585 -16.042 1.00 48.34 216 ASP A CA 1
ATOM 1670 C C . ASP A 1 216 ? 12.042 -18.648 -15.613 1.00 48.34 216 ASP A C 1
ATOM 1672 O O . ASP A 1 216 ? 11.908 -17.430 -15.502 1.00 48.34 216 ASP A O 1
ATOM 1676 N N . SER A 1 217 ? 13.206 -19.245 -15.397 1.00 51.81 217 SER A N 1
ATOM 1677 C CA . SER A 1 217 ? 14.486 -18.560 -15.425 1.00 51.81 217 SER A CA 1
ATOM 1678 C C . SER A 1 217 ? 14.793 -18.083 -16.841 1.00 51.81 217 SER A C 1
ATOM 1680 O O . SER A 1 217 ? 15.106 -18.897 -17.713 1.00 51.81 217 SER A O 1
ATOM 1682 N N . HIS A 1 218 ? 14.757 -16.775 -17.090 1.00 52.25 218 HIS A N 1
ATOM 1683 C CA . HIS A 1 218 ? 15.317 -16.248 -18.332 1.00 52.25 218 HIS A CA 1
ATOM 1684 C C . HIS A 1 218 ? 16.826 -16.079 -18.182 1.00 52.25 218 HIS A C 1
ATOM 1686 O O . HIS A 1 218 ? 17.279 -15.238 -17.407 1.00 52.25 218 HIS A O 1
ATOM 1692 N N . VAL A 1 219 ? 17.583 -16.845 -18.972 1.00 48.81 219 VAL A N 1
ATOM 1693 C CA . VAL A 1 219 ? 19.003 -16.589 -19.228 1.00 48.81 219 VAL A CA 1
ATOM 1694 C C . VAL A 1 219 ? 19.091 -15.295 -20.031 1.00 48.81 219 VAL A C 1
ATOM 1696 O O . VAL A 1 219 ? 18.555 -15.206 -21.137 1.00 48.81 219 VAL A O 1
ATOM 1699 N N . ILE A 1 220 ? 19.692 -14.263 -19.448 1.00 53.78 220 ILE A N 1
ATOM 1700 C CA . ILE A 1 220 ? 19.889 -12.967 -20.106 1.00 53.78 220 ILE A CA 1
ATOM 1701 C C . ILE A 1 220 ? 21.343 -12.888 -20.567 1.00 53.78 220 ILE A C 1
ATOM 1703 O O . ILE A 1 220 ? 22.236 -13.364 -19.877 1.00 53.78 220 ILE A O 1
ATOM 1707 N N . THR A 1 221 ? 21.586 -12.304 -21.739 1.00 49.41 221 THR A N 1
ATOM 1708 C CA . THR A 1 221 ? 22.939 -12.142 -22.289 1.00 49.41 221 THR A CA 1
ATOM 1709 C C . THR A 1 221 ? 23.791 -11.148 -21.501 1.00 49.41 221 THR A C 1
ATOM 1711 O O . THR A 1 221 ? 25.002 -11.314 -21.484 1.00 49.41 221 THR A O 1
ATOM 1714 N N . ASP A 1 222 ? 23.166 -10.185 -20.810 1.00 55.00 222 ASP A N 1
ATOM 1715 C CA . ASP A 1 222 ? 23.834 -9.219 -19.932 1.00 55.00 222 ASP A CA 1
ATOM 1716 C C . ASP A 1 222 ? 23.034 -8.953 -18.637 1.00 55.00 222 ASP A C 1
ATOM 1718 O O . ASP A 1 222 ? 21.802 -8.795 -18.684 1.00 55.00 222 ASP A O 1
ATOM 1722 N N . PRO A 1 223 ? 23.697 -8.866 -17.467 1.00 57.88 223 PRO A N 1
ATOM 1723 C CA . PRO A 1 223 ? 23.074 -8.395 -16.236 1.00 57.88 223 PRO A CA 1
ATOM 1724 C C . PRO A 1 223 ? 22.626 -6.935 -16.392 1.00 57.88 223 PRO A C 1
ATOM 1726 O O . PRO A 1 223 ? 23.420 -6.086 -16.789 1.00 57.88 223 PRO A O 1
ATOM 1729 N N . ALA A 1 224 ? 21.375 -6.618 -16.043 1.00 56.69 224 ALA A N 1
ATOM 1730 C CA . ALA A 1 224 ? 20.902 -5.230 -15.977 1.00 56.69 224 ALA A CA 1
ATOM 1731 C C . ALA A 1 224 ? 20.442 -4.886 -14.559 1.00 56.69 224 ALA A C 1
ATOM 1733 O O . ALA A 1 224 ? 19.707 -5.663 -13.949 1.00 56.69 224 ALA A O 1
ATOM 1734 N N . GLY A 1 225 ? 20.867 -3.722 -14.071 1.00 61.56 225 GLY A N 1
ATOM 1735 C CA . GLY A 1 225 ? 20.576 -3.190 -12.741 1.00 61.56 225 GLY A CA 1
ATOM 1736 C C . GLY A 1 225 ? 21.681 -2.235 -12.287 1.00 61.56 225 GLY A C 1
ATOM 1737 O O . GLY A 1 225 ? 22.719 -2.113 -12.941 1.00 61.56 225 GLY A O 1
ATOM 1738 N N . THR A 1 226 ? 21.471 -1.541 -11.170 1.00 70.69 226 THR A N 1
ATOM 1739 C CA . THR A 1 226 ? 22.472 -0.616 -10.620 1.00 70.69 226 THR A CA 1
ATOM 1740 C C . THR A 1 226 ? 23.553 -1.357 -9.816 1.00 70.69 226 THR A C 1
ATOM 1742 O O . THR A 1 226 ? 23.211 -2.018 -8.831 1.00 70.69 226 THR A O 1
ATOM 1745 N N . PRO A 1 227 ? 24.855 -1.221 -10.151 1.00 65.00 227 PRO A N 1
ATOM 1746 C CA . PRO A 1 227 ? 25.947 -1.852 -9.405 1.00 65.00 227 PRO A CA 1
ATOM 1747 C C . PRO A 1 227 ? 25.865 -1.573 -7.895 1.00 65.00 227 PRO A C 1
ATOM 1749 O O . PRO A 1 227 ? 25.707 -0.427 -7.480 1.00 65.00 227 PRO A O 1
ATOM 1752 N N . GLY A 1 228 ? 25.954 -2.626 -7.076 1.00 62.88 228 GLY A N 1
ATOM 1753 C CA . GLY A 1 228 ? 25.799 -2.562 -5.614 1.00 62.88 228 GLY A CA 1
ATOM 1754 C C . GLY A 1 228 ? 24.407 -2.931 -5.078 1.00 62.88 228 GLY A C 1
ATOM 1755 O O . GLY A 1 228 ? 24.297 -3.216 -3.893 1.00 62.88 228 GLY A O 1
ATOM 1756 N N . TYR A 1 229 ? 23.380 -2.988 -5.936 1.00 66.00 229 TYR A N 1
ATOM 1757 C CA . TYR A 1 229 ? 22.013 -3.436 -5.594 1.00 66.00 229 TYR A CA 1
ATOM 1758 C C . TYR A 1 229 ? 21.601 -4.723 -6.327 1.00 66.00 229 TYR A C 1
ATOM 1760 O O . TYR A 1 229 ? 20.494 -5.226 -6.152 1.00 66.00 229 TYR A O 1
ATOM 1768 N N . ILE A 1 230 ? 22.479 -5.238 -7.189 1.00 64.94 230 ILE A N 1
ATOM 1769 C CA . ILE A 1 230 ? 22.234 -6.438 -7.987 1.00 64.94 230 ILE A CA 1
ATOM 1770 C C . ILE A 1 230 ? 22.517 -7.666 -7.121 1.00 64.94 230 ILE A C 1
ATOM 1772 O O . ILE A 1 230 ? 23.578 -7.750 -6.502 1.00 64.94 230 ILE A O 1
ATOM 1776 N N . ASP A 1 231 ? 21.595 -8.629 -7.120 1.00 68.56 231 ASP A N 1
ATOM 1777 C CA . ASP A 1 231 ? 21.810 -9.941 -6.510 1.00 68.56 231 ASP A CA 1
ATOM 1778 C C . ASP A 1 231 ? 23.076 -10.611 -7.090 1.00 68.56 231 ASP A C 1
ATOM 1780 O O . ASP A 1 231 ? 23.158 -10.814 -8.309 1.00 68.56 231 ASP A O 1
ATOM 1784 N N . PRO A 1 232 ? 24.062 -10.976 -6.247 1.00 68.56 232 PRO A N 1
ATOM 1785 C CA . PRO A 1 232 ? 25.250 -11.699 -6.684 1.00 68.56 232 PRO A CA 1
ATOM 1786 C C . PRO A 1 232 ? 24.908 -12.969 -7.470 1.00 68.56 232 PRO A C 1
ATOM 1788 O O . PRO A 1 232 ? 25.559 -13.264 -8.470 1.00 68.56 232 PRO A O 1
ATOM 1791 N N . GLU A 1 233 ? 23.871 -13.707 -7.068 1.00 67.94 233 GLU A N 1
ATOM 1792 C CA . GLU A 1 233 ? 23.461 -14.939 -7.738 1.00 67.94 233 GLU A CA 1
ATOM 1793 C C . GLU A 1 233 ? 22.944 -14.669 -9.161 1.00 67.94 233 GLU A C 1
ATOM 1795 O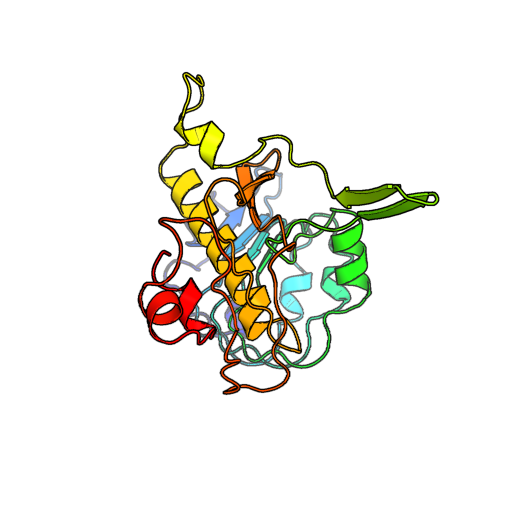 O . GLU A 1 233 ? 23.265 -15.430 -10.079 1.00 67.94 233 GLU A O 1
ATOM 1800 N N . TYR A 1 234 ? 22.252 -13.544 -9.384 1.00 62.69 234 TYR A N 1
ATOM 1801 C CA . TYR A 1 234 ? 21.874 -13.087 -10.725 1.00 62.69 234 TYR A CA 1
ATOM 1802 C C . TYR A 1 234 ? 23.104 -12.755 -11.583 1.00 62.69 234 TYR A C 1
ATOM 1804 O O . TYR A 1 234 ? 23.168 -13.172 -12.741 1.00 62.69 234 TYR A O 1
ATOM 1812 N N . VAL A 1 235 ? 24.111 -12.077 -11.021 1.00 58.28 235 VAL A N 1
ATOM 1813 C CA . VAL A 1 235 ? 25.359 -11.753 -11.741 1.00 58.28 235 VAL A CA 1
ATOM 1814 C C . VAL A 1 235 ? 26.118 -13.019 -12.145 1.00 58.28 235 VAL A C 1
ATOM 1816 O O . VAL A 1 235 ? 26.624 -13.100 -13.261 1.00 58.28 235 VAL A O 1
ATOM 1819 N N . PHE A 1 236 ? 26.175 -14.023 -11.266 1.00 59.12 236 PHE A N 1
ATOM 1820 C CA . PHE A 1 236 ? 26.921 -15.258 -11.521 1.00 59.12 236 PHE A CA 1
ATOM 1821 C C . PHE A 1 236 ? 26.188 -16.249 -12.430 1.00 59.12 236 PHE A C 1
ATOM 1823 O O . PHE A 1 236 ? 26.834 -16.943 -13.214 1.00 59.12 236 PHE A O 1
ATOM 1830 N N . LYS A 1 237 ? 24.857 -16.354 -12.324 1.00 61.44 237 LYS A N 1
ATOM 1831 C CA . LYS A 1 237 ? 24.066 -17.353 -13.067 1.00 61.44 237 LYS A CA 1
ATOM 1832 C C . LYS A 1 237 ? 23.367 -16.794 -14.307 1.00 61.44 237 LYS A C 1
ATOM 1834 O O . LYS A 1 237 ? 22.758 -17.575 -15.035 1.00 61.44 237 LYS A O 1
ATOM 1839 N N . LEU A 1 238 ? 23.414 -15.474 -14.532 1.00 57.84 238 LEU A N 1
ATOM 1840 C CA . LEU A 1 238 ? 22.670 -14.758 -15.585 1.00 57.84 238 LEU A CA 1
ATOM 1841 C C . LEU A 1 238 ? 21.165 -15.067 -15.584 1.00 57.84 238 LEU A C 1
ATOM 1843 O O . LEU A 1 238 ? 20.482 -14.964 -16.605 1.00 57.84 238 LEU A O 1
ATOM 1847 N N . ASN A 1 239 ? 20.652 -15.448 -14.418 1.00 52.53 239 ASN A N 1
ATOM 1848 C CA . ASN A 1 239 ? 19.310 -15.954 -14.231 1.00 52.53 239 ASN A CA 1
ATOM 1849 C C . ASN A 1 239 ? 18.533 -15.003 -13.317 1.00 52.53 239 ASN A C 1
ATOM 1851 O O . ASN A 1 239 ? 18.897 -14.833 -12.155 1.00 52.53 239 ASN A O 1
ATOM 1855 N N . VAL A 1 240 ? 17.486 -14.371 -13.852 1.00 56.19 240 VAL A N 1
ATOM 1856 C CA . VAL A 1 240 ? 16.592 -13.501 -13.075 1.00 56.19 240 VAL A CA 1
ATOM 1857 C C . VAL A 1 240 ? 15.385 -14.298 -12.616 1.00 56.19 240 VAL A C 1
ATOM 1859 O O . VAL A 1 240 ? 14.658 -14.853 -13.438 1.00 56.19 240 VAL A O 1
ATOM 1862 N N . ASN A 1 241 ? 15.118 -14.257 -11.315 1.00 62.94 241 ASN A N 1
ATOM 1863 C CA . ASN A 1 241 ? 13.877 -14.735 -10.718 1.00 62.94 241 ASN A CA 1
ATOM 1864 C C . ASN A 1 241 ? 13.351 -13.717 -9.689 1.00 62.94 241 ASN A C 1
ATOM 1866 O O . ASN A 1 241 ? 13.996 -12.712 -9.393 1.00 62.94 241 ASN A O 1
ATOM 1870 N N . ILE A 1 242 ? 12.174 -13.978 -9.124 1.00 57.53 242 ILE A N 1
ATOM 1871 C CA . ILE A 1 242 ? 11.566 -13.133 -8.083 1.00 57.53 242 ILE A CA 1
ATOM 1872 C C . ILE A 1 242 ? 12.482 -12.992 -6.847 1.00 57.53 242 ILE A C 1
ATOM 1874 O O . ILE A 1 242 ? 12.571 -11.914 -6.263 1.00 57.53 242 ILE A O 1
ATOM 1878 N N . LEU A 1 243 ? 13.218 -14.053 -6.489 1.00 59.94 243 LEU A N 1
ATOM 1879 C CA . LEU A 1 243 ? 14.107 -14.087 -5.318 1.00 59.94 243 LEU A CA 1
ATOM 1880 C C . LEU A 1 243 ? 15.300 -13.131 -5.446 1.00 59.94 243 LEU A C 1
ATOM 1882 O O . LEU A 1 243 ? 15.746 -12.589 -4.436 1.00 59.94 243 LEU A O 1
ATOM 1886 N N . SER A 1 244 ? 15.733 -12.836 -6.674 1.00 55.47 244 SER A N 1
ATOM 1887 C CA . SER A 1 244 ? 16.832 -11.900 -6.944 1.00 55.47 244 SER A CA 1
ATOM 1888 C C . SER A 1 244 ? 16.561 -10.445 -6.535 1.00 55.47 244 SER A C 1
ATOM 1890 O O . SER A 1 244 ? 17.449 -9.601 -6.606 1.00 55.47 244 SER A O 1
ATOM 1892 N N . GLN A 1 245 ? 15.345 -10.127 -6.078 1.00 56.34 245 GLN A N 1
ATOM 1893 C CA . GLN A 1 245 ? 14.986 -8.812 -5.528 1.00 56.34 245 GLN A CA 1
ATOM 1894 C C . GLN A 1 245 ? 14.755 -8.805 -4.020 1.00 56.34 245 GLN A C 1
ATOM 1896 O O . GLN A 1 245 ? 14.680 -7.730 -3.433 1.00 56.34 245 GLN A O 1
ATOM 1901 N N . CYS A 1 246 ? 14.660 -9.973 -3.385 1.00 55.62 246 CYS A N 1
ATOM 1902 C CA . CYS A 1 246 ? 14.413 -10.078 -1.948 1.00 55.62 246 CYS A CA 1
ATOM 1903 C C . CYS A 1 246 ? 15.696 -9.989 -1.108 1.00 55.62 246 CYS A C 1
ATOM 1905 O O . CYS A 1 246 ? 15.615 -9.835 0.104 1.00 55.62 246 CYS A O 1
ATOM 1907 N N . LEU A 1 247 ? 16.881 -10.078 -1.723 1.00 47.50 247 LEU A N 1
ATOM 1908 C CA . LEU A 1 247 ? 18.164 -10.101 -1.006 1.00 47.50 247 LEU A CA 1
ATOM 1909 C C . LEU A 1 247 ? 18.609 -8.741 -0.436 1.00 47.50 247 LEU A C 1
ATOM 1911 O O . LEU A 1 247 ? 19.589 -8.694 0.302 1.00 47.50 247 LEU A O 1
ATOM 1915 N N . PHE A 1 248 ? 17.885 -7.654 -0.723 1.00 43.31 248 PHE A N 1
ATOM 1916 C CA . PHE A 1 248 ? 18.205 -6.305 -0.232 1.00 43.31 248 PHE A CA 1
ATOM 1917 C C . PHE A 1 248 ? 17.023 -5.564 0.424 1.00 43.31 248 PHE A C 1
ATOM 1919 O O . PHE A 1 248 ? 17.100 -4.347 0.599 1.00 43.31 248 PHE A O 1
ATOM 1926 N N . SER A 1 249 ? 15.946 -6.272 0.792 1.00 35.03 249 SER A N 1
ATOM 1927 C CA . SER A 1 249 ? 14.835 -5.723 1.595 1.00 35.03 249 SER A CA 1
ATOM 1928 C C . SER A 1 249 ? 15.030 -5.955 3.087 1.00 35.03 249 SER A C 1
ATOM 1930 O O . SER A 1 249 ? 15.253 -7.135 3.440 1.00 35.03 249 SER A O 1
#

InterPro domains:
  IPR000719 Protein kinase domain [PS50011] (1-249)
  IPR000719 Protein kinase domain [SM00220] (86-249)
  IPR001245 Serine-threonine/tyrosine-protein kinase, catalytic domain [PF07714] (105-237)
  IPR001611 Leucine-rich repeat [PF13855] (40-96)
  IPR003591 Leucine-rich repeat, typical subtype [SM00369] (59-82)
  IPR003591 Leucine-rich repeat, typical subtype [SM00369] (83-106)
  IPR008271 Serine/threonine-protein kinase, active site [PS00108] (182-194)
  IPR011009 Protein kinase-like domain superfamily [SSF56112] (103-238)
  IPR032675 Leucine-rich repeat domain superfamily [G3DSA:3.80.10.10] (5-113)

Organism: Populus euphratica (NCBI:txid75702)

Radius of gyration: 20.31 Å; chains: 1; bounding box: 48×41×60 Å

Sequence (249 aa):
MAIKEAYMIDRVDWQGDPCFPLSTWTGLQCNNDNPPRIISLNLSSSQLSGNIAVSLLNLRAIQSLDLSNNELTGAVPAAFAPLPNLTILYLSRNKLTGAVPYSLKEKSNNGQLQLRNLVSLVGYCNEQENMALVYEYMANGNLKDQFLENSTNMLNWRARLQIAVDAAQGLEYLHNGCRPPIVHRDLKSSNILLTENLQAKIADFGLSKAFATEGDSHVITDPAGTPGYIDPEYVFKLNVNILSQCLFS

Secondary structure (DSSP, 8-state):
-HHHHHTT---TT--SBTTBTS---TTEEE-S-SS--EEEEE-TTS--EEEPPGGGGG-TT--EEE--SSEEEEPPPGGGTT-SS--EEE--SSEE-SPPPHHHHHHHHTTS-B--SB--EEEEEEETTEEEEEE---TT-BHHHHHHS--S----HHHHHHHHHHHHHHHHIIIIISSS-EE-S--SGGGEEE-TT--EEE--GGG-EE-SSTT--EE-SS--S-TTSS-HHHHHH-EE-GGGGGGG-